Protein AF-A0A6A8AXV3-F1 (afdb_monomer_lite)

Foldseek 3Di:
DFFPDLVRQLVPDDLPVAAAPFEEFEAEDEDDDDPDDSVVSRVSNVVVSCVPHVYHYDPDDGQKYWYWYYYYGDIDTDIDGPVPDPDDPPDPDDPDDVPGDQPDLVLVVLVQVCVVVVPQAAQDWEEEEAQQPLNSNVVNSLVHYVAYEYEELDYHDVVSVPRPRYHYDNHHLVPDDPVPAAGLEYEEADPDALQVRLQSVQVCLVSYDAFGKYKYKHAAPDPPQVVSVVNNVVSNVVFWDDWDWAQTPSRDRIIMIMTTGDD

Radius of gyration: 30.74 Å; chains: 1; bounding box: 60×47×81 Å

Structure (mmCIF, N/CA/C/O backbone):
data_AF-A0A6A8AXV3-F1
#
_entry.id   AF-A0A6A8AXV3-F1
#
loop_
_atom_site.group_PDB
_atom_site.id
_atom_site.type_symbol
_atom_site.label_atom_id
_atom_site.label_alt_id
_atom_site.label_comp_id
_atom_site.label_asym_id
_atom_site.label_entity_id
_atom_site.label_seq_id
_atom_site.pdbx_PDB_ins_code
_atom_site.Cartn_x
_atom_site.Cartn_y
_atom_site.Cartn_z
_atom_site.occupancy
_atom_site.B_iso_or_equiv
_atom_site.auth_seq_id
_atom_site.auth_comp_id
_atom_site.auth_asym_id
_atom_site.auth_atom_id
_atom_site.pdbx_PDB_model_num
ATOM 1 N N . ALA A 1 1 ? -28.278 23.332 33.484 1.00 63.47 1 ALA A N 1
ATOM 2 C CA . ALA A 1 1 ? -26.850 23.666 33.311 1.00 63.47 1 ALA A CA 1
ATOM 3 C C . ALA A 1 1 ? -26.483 24.695 34.365 1.00 63.47 1 ALA A C 1
ATOM 5 O O . ALA A 1 1 ? -27.300 25.574 34.615 1.00 63.47 1 ALA A O 1
ATOM 6 N N . ALA A 1 2 ? -25.316 24.569 34.986 1.00 76.81 2 ALA A N 1
ATOM 7 C CA . ALA A 1 2 ? -24.856 25.466 36.045 1.00 76.81 2 ALA A CA 1
ATOM 8 C C . ALA A 1 2 ? -23.393 25.860 35.832 1.00 76.81 2 ALA A C 1
ATOM 10 O O . ALA A 1 2 ? -22.698 25.256 35.014 1.00 76.81 2 ALA A O 1
ATOM 11 N N . LYS A 1 3 ? -22.932 26.879 36.562 1.00 80.00 3 LYS A N 1
ATOM 12 C CA . LYS A 1 3 ? -21.518 27.259 36.576 1.00 80.00 3 LYS A CA 1
ATOM 13 C C . LYS A 1 3 ? -20.688 26.122 37.182 1.00 80.00 3 LYS A C 1
ATOM 15 O O . LYS A 1 3 ? -21.114 25.503 38.152 1.00 80.00 3 LYS A O 1
ATOM 20 N N . ALA A 1 4 ? -19.507 25.856 36.634 1.00 75.62 4 ALA A N 1
ATOM 21 C CA . ALA A 1 4 ? -18.605 24.808 37.099 1.00 75.62 4 ALA A CA 1
ATOM 22 C C . ALA A 1 4 ? -17.924 25.189 38.429 1.00 75.62 4 ALA A C 1
ATOM 24 O O . ALA A 1 4 ? -16.754 25.567 38.470 1.00 75.62 4 ALA A O 1
ATOM 25 N N . SER A 1 5 ? -18.668 25.075 39.526 1.00 77.88 5 SER A N 1
ATOM 26 C CA . SER A 1 5 ? -18.144 24.969 40.889 1.00 77.88 5 SER A CA 1
ATOM 27 C C . SER A 1 5 ? -18.770 23.747 41.555 1.00 77.88 5 SER A C 1
ATOM 29 O O . SER A 1 5 ? -19.842 23.304 41.140 1.00 77.88 5 SER A O 1
ATOM 31 N N . VAL A 1 6 ? -18.102 23.176 42.557 1.00 74.69 6 VAL A N 1
ATOM 32 C CA . VAL A 1 6 ? -18.603 21.982 43.259 1.00 74.69 6 VAL A CA 1
ATOM 33 C C . VAL A 1 6 ? -19.960 22.272 43.914 1.00 74.69 6 VAL A C 1
ATOM 35 O O . VAL A 1 6 ? -20.864 21.444 43.865 1.00 74.69 6 VAL A O 1
ATOM 38 N N . GLU A 1 7 ? -20.130 23.482 44.438 1.00 75.81 7 GLU A N 1
ATOM 39 C CA . GLU A 1 7 ? -21.342 23.960 45.105 1.00 75.81 7 GLU A CA 1
ATOM 40 C C . GLU A 1 7 ? -22.494 24.162 44.112 1.00 75.81 7 GLU A C 1
ATOM 42 O O . GLU A 1 7 ? -23.601 23.687 44.335 1.00 75.81 7 GLU A O 1
ATOM 47 N N . ALA A 1 8 ? -22.238 24.816 42.974 1.00 72.75 8 ALA A N 1
ATOM 48 C CA . ALA A 1 8 ? -23.263 25.072 41.960 1.00 72.75 8 ALA A CA 1
ATOM 49 C C . ALA A 1 8 ? -23.677 23.804 41.192 1.00 72.75 8 ALA A C 1
ATOM 51 O O . ALA A 1 8 ? -24.796 23.715 40.691 1.00 72.75 8 ALA A O 1
ATOM 52 N N . LEU A 1 9 ? -22.773 22.827 41.089 1.00 70.38 9 LEU A N 1
ATOM 53 C CA . LEU A 1 9 ? -23.049 21.504 40.533 1.00 70.38 9 LEU A CA 1
ATOM 54 C C . LEU A 1 9 ? -24.070 20.733 41.361 1.00 70.38 9 LEU A C 1
ATOM 56 O O . LEU A 1 9 ? -24.931 20.077 40.783 1.00 70.38 9 LEU A O 1
ATOM 60 N N . TYR A 1 10 ? -23.959 20.833 42.685 1.00 68.25 10 TYR A N 1
ATOM 61 C CA . TYR A 1 10 ? -24.898 20.233 43.621 1.00 68.25 10 TYR A CA 1
ATOM 62 C C . TYR A 1 10 ? -26.307 20.824 43.456 1.00 68.25 10 TYR A C 1
ATOM 64 O O . TYR A 1 10 ? -27.242 20.079 43.187 1.00 68.25 10 TYR A O 1
ATOM 72 N N . GLU A 1 11 ? -26.443 22.153 43.504 1.00 68.38 11 GLU A N 1
ATOM 73 C CA . GLU A 1 11 ? -27.744 22.844 43.391 1.00 68.38 11 GLU A CA 1
ATOM 74 C C . GLU A 1 11 ? -28.464 22.559 42.059 1.00 68.38 11 GLU A C 1
ATOM 76 O O . GLU A 1 11 ? -29.669 22.753 41.912 1.00 68.38 11 GLU A O 1
ATOM 81 N N . ALA A 1 12 ? -27.712 22.119 41.048 1.00 67.31 12 ALA A N 1
ATOM 82 C CA . ALA A 1 12 ? -28.227 21.804 39.725 1.00 67.31 12 ALA A CA 1
ATOM 83 C C . ALA A 1 12 ? -28.706 20.354 39.568 1.00 67.31 12 ALA A C 1
ATOM 85 O O . ALA A 1 12 ? -29.288 20.032 38.525 1.00 67.31 12 ALA A O 1
ATOM 86 N N . VAL A 1 13 ? -28.440 19.469 40.537 1.00 65.94 13 VAL A N 1
ATOM 87 C CA . VAL A 1 13 ? -28.896 18.078 40.473 1.00 65.94 13 VAL A CA 1
ATOM 88 C C . VAL A 1 13 ? -30.380 18.029 40.824 1.00 65.94 13 VAL A C 1
ATOM 90 O O . VAL A 1 13 ? -30.774 18.248 41.963 1.00 65.94 13 VAL A O 1
ATOM 93 N N . SER A 1 14 ? -31.228 17.729 39.840 1.00 62.81 14 SER A N 1
ATOM 94 C CA . SER A 1 14 ? -32.634 17.437 40.116 1.00 62.81 14 SER A CA 1
ATOM 95 C C . SER A 1 14 ? -32.756 16.009 40.651 1.00 62.81 14 SER A C 1
ATOM 97 O O . SER A 1 14 ? -32.431 15.049 39.957 1.00 62.81 14 SER A O 1
ATOM 99 N N . ILE A 1 15 ? -33.210 15.895 41.898 1.00 62.31 15 ILE A N 1
ATOM 100 C CA . ILE A 1 15 ? -33.315 14.657 42.687 1.00 62.31 15 ILE A CA 1
ATOM 101 C C . ILE A 1 15 ? -34.423 13.712 42.186 1.00 62.31 15 ILE A C 1
ATOM 103 O O . ILE A 1 15 ? -34.429 12.539 42.532 1.00 62.31 15 ILE A O 1
ATOM 107 N N . GLY A 1 16 ? -35.342 14.184 41.334 1.00 61.78 16 GLY A N 1
ATOM 108 C CA . GLY A 1 16 ? -36.573 13.460 40.977 1.00 61.78 16 GLY A CA 1
ATOM 109 C C . GLY A 1 16 ? -36.395 12.074 40.337 1.00 61.78 16 GLY A C 1
ATOM 110 O O . GLY A 1 16 ? -37.363 11.324 40.259 1.00 61.78 16 GLY A O 1
ATOM 111 N N . ASP A 1 17 ? -35.178 11.724 39.916 1.00 73.81 17 ASP A N 1
ATOM 112 C CA . ASP A 1 17 ? -34.840 10.449 39.279 1.00 73.81 17 ASP A CA 1
ATOM 113 C C . ASP A 1 17 ? -34.066 9.471 40.194 1.00 73.81 17 ASP A C 1
ATOM 115 O O . ASP A 1 17 ? -33.670 8.398 39.727 1.00 73.81 17 ASP A O 1
ATOM 119 N N . LEU A 1 18 ? -33.837 9.805 41.471 1.00 86.00 18 LEU A N 1
ATOM 120 C CA . LEU A 1 18 ? -33.214 8.945 42.491 1.00 86.00 18 LEU A CA 1
ATOM 121 C C . LEU A 1 18 ? -34.106 8.857 43.734 1.00 86.00 18 LEU A C 1
ATOM 123 O O . LEU A 1 18 ? -34.638 9.870 44.180 1.00 86.00 18 LEU A O 1
ATOM 127 N N . GLY A 1 19 ? -34.243 7.664 44.310 1.00 83.12 19 GLY A N 1
ATOM 128 C CA . GLY A 1 19 ? -34.975 7.486 45.563 1.00 83.12 19 GLY A CA 1
ATOM 129 C C . GLY A 1 19 ? -34.633 6.200 46.309 1.00 83.12 19 GLY A C 1
ATOM 130 O O . GLY A 1 19 ? -33.761 5.429 45.898 1.00 83.12 19 GLY A O 1
ATOM 131 N N . GLU A 1 20 ? -35.364 5.968 47.400 1.00 82.81 20 GLU A N 1
ATOM 132 C CA . GLU A 1 20 ? -35.202 4.810 48.280 1.00 82.81 20 GLU A CA 1
ATOM 133 C C . GLU A 1 20 ? -35.213 3.490 47.484 1.00 82.81 20 GLU A C 1
ATOM 135 O O . GLU A 1 20 ? -36.126 3.202 46.705 1.00 82.81 20 GLU A O 1
ATOM 140 N N . GLY A 1 21 ? -34.168 2.678 47.673 1.00 85.19 21 GLY A N 1
ATOM 141 C CA . GLY A 1 21 ? -33.989 1.391 46.991 1.00 85.19 21 GLY A CA 1
ATOM 142 C C . GLY A 1 21 ? -33.195 1.442 45.679 1.00 85.19 21 GLY A C 1
ATOM 143 O O . GLY A 1 21 ? -32.802 0.385 45.179 1.00 85.19 21 GLY A O 1
ATOM 144 N N . ASP A 1 22 ? -32.892 2.628 45.141 1.00 91.56 22 ASP A N 1
ATOM 145 C CA . ASP A 1 22 ? -31.934 2.755 44.042 1.00 91.56 22 ASP A CA 1
ATOM 146 C C . ASP A 1 22 ? -30.496 2.551 44.541 1.00 91.56 22 ASP A C 1
ATOM 148 O O . ASP A 1 22 ? -30.090 3.048 45.593 1.00 91.56 22 ASP A O 1
ATOM 152 N N . THR A 1 23 ? -29.677 1.884 43.725 1.00 94.88 23 THR A N 1
ATOM 153 C CA . THR A 1 23 ? -28.216 1.961 43.847 1.00 94.88 23 THR A CA 1
ATOM 154 C C . THR A 1 23 ? -27.658 2.873 42.770 1.00 94.88 23 THR A C 1
ATOM 156 O O . THR A 1 23 ? -28.002 2.730 41.589 1.00 94.88 23 THR A O 1
ATOM 159 N N . PHE A 1 24 ? -26.771 3.794 43.135 1.00 94.75 24 PHE A N 1
ATOM 160 C CA . PHE A 1 24 ? -26.242 4.766 42.185 1.00 94.75 24 PHE A CA 1
ATOM 161 C C . PHE A 1 24 ? -24.736 4.976 42.296 1.00 94.75 24 PHE A C 1
ATOM 163 O O . PHE A 1 24 ? -24.092 4.639 43.283 1.00 94.75 24 PHE A O 1
ATOM 170 N N . ARG A 1 25 ? -24.155 5.547 41.245 1.00 94.75 25 ARG A N 1
ATOM 171 C CA . ARG A 1 25 ? -22.802 6.108 41.275 1.00 94.75 25 ARG A CA 1
ATOM 172 C C . ARG A 1 25 ? -22.794 7.482 40.639 1.00 94.75 25 ARG A C 1
ATOM 174 O O . ARG A 1 25 ? -23.605 7.760 39.758 1.00 94.75 25 ARG A O 1
ATOM 181 N N . VAL A 1 26 ? -21.811 8.295 40.996 1.00 93.94 26 VAL A N 1
ATOM 182 C CA . VAL A 1 26 ? -21.507 9.529 40.268 1.00 93.94 26 VAL A CA 1
ATOM 183 C C . VAL A 1 26 ? -20.367 9.262 39.287 1.00 93.94 26 VAL A C 1
ATOM 185 O O . VAL A 1 26 ? -19.415 8.541 39.596 1.00 93.94 26 VAL A O 1
ATOM 188 N N . SER A 1 27 ? -20.471 9.808 38.079 1.00 93.31 27 SER A N 1
ATOM 189 C CA . SER A 1 27 ? -19.396 9.798 37.090 1.00 93.31 27 SER A CA 1
ATOM 190 C C . SER A 1 27 ? -19.183 11.203 36.553 1.00 93.31 27 SER A C 1
ATOM 192 O O . SER A 1 27 ? -20.062 11.761 35.895 1.00 93.31 27 SER A O 1
ATOM 194 N N . CYS A 1 28 ? -18.005 11.769 36.818 1.00 93.31 28 CYS A N 1
ATOM 195 C CA . CYS A 1 28 ? -17.660 13.124 36.413 1.00 93.31 28 CYS A CA 1
ATOM 196 C C . CYS A 1 28 ? -16.579 13.128 35.329 1.00 93.31 28 CYS A C 1
ATOM 198 O O . CYS A 1 28 ? -15.431 12.735 35.544 1.00 93.31 28 CYS A O 1
ATOM 200 N N . THR A 1 29 ? -16.918 13.653 34.154 1.00 93.56 29 THR A N 1
ATOM 201 C CA . THR A 1 29 ? -15.940 13.943 33.099 1.00 93.56 29 THR A CA 1
ATOM 202 C C . THR A 1 29 ? -15.761 15.446 32.969 1.00 93.56 29 THR A C 1
ATOM 204 O O . THR A 1 29 ? -16.731 16.183 32.807 1.00 93.56 29 THR A O 1
ATOM 207 N N . ARG A 1 30 ? -14.508 15.904 33.003 1.00 93.56 30 ARG A N 1
ATOM 208 C CA . ARG A 1 30 ? -14.163 17.326 32.982 1.00 93.56 30 ARG A CA 1
ATOM 209 C C . ARG A 1 30 ? -13.244 17.662 31.811 1.00 93.56 30 ARG A C 1
ATOM 211 O O . ARG A 1 30 ? -12.286 16.940 31.539 1.00 93.56 30 ARG A O 1
ATOM 218 N N . ARG A 1 31 ? -13.519 18.773 31.125 1.00 92.69 31 ARG A N 1
ATOM 219 C CA . ARG A 1 31 ? -12.689 19.352 30.058 1.00 92.69 31 ARG A CA 1
ATOM 220 C C . ARG A 1 31 ? -12.415 20.823 30.374 1.00 92.69 31 ARG A C 1
ATOM 222 O O . ARG A 1 31 ? -13.351 21.601 30.504 1.00 92.69 31 ARG A O 1
ATOM 229 N N . GLY A 1 32 ? -11.141 21.198 30.482 1.00 91.00 32 GLY A N 1
ATOM 230 C CA . GLY A 1 32 ? -10.695 22.550 30.859 1.00 91.00 32 GLY A CA 1
ATOM 231 C C . GLY A 1 32 ? -9.910 22.580 32.178 1.00 91.00 32 GLY A C 1
ATOM 232 O O . GLY A 1 32 ? -9.720 21.541 32.814 1.00 91.00 32 GLY A O 1
ATOM 233 N N . SER A 1 33 ? -9.467 23.766 32.606 1.00 91.25 33 SER A N 1
ATOM 234 C CA . SER A 1 33 ? -8.701 23.965 33.851 1.00 91.25 33 SER A CA 1
ATOM 235 C C . SER A 1 33 ? -9.612 24.372 35.006 1.00 91.25 33 SER A C 1
ATOM 237 O O . SER A 1 33 ? -10.456 25.240 34.826 1.00 91.25 33 SER A O 1
ATOM 239 N N . HIS A 1 34 ? -9.486 23.697 36.148 1.00 91.56 34 HIS A N 1
ATOM 240 C CA . HIS A 1 34 ? -10.325 23.899 37.333 1.00 91.56 34 HIS A CA 1
ATOM 241 C C . HIS A 1 34 ? -9.505 23.590 38.590 1.00 91.56 34 HIS A C 1
ATOM 243 O O . HIS A 1 34 ? -8.664 22.690 38.547 1.00 91.56 34 HIS A O 1
ATOM 249 N N . GLU A 1 35 ? -9.825 24.250 39.703 1.00 92.62 35 GLU A N 1
ATOM 250 C CA . GLU A 1 35 ? -9.171 24.060 41.012 1.00 92.62 35 GLU A CA 1
ATOM 251 C C . GLU A 1 35 ? -9.532 22.727 41.701 1.00 92.62 35 GLU A C 1
ATOM 253 O O . GLU A 1 35 ? -8.962 22.377 42.728 1.00 92.62 35 GLU A O 1
ATOM 258 N N . PHE A 1 36 ? -10.460 21.952 41.130 1.00 90.56 36 PHE A N 1
ATOM 259 C CA . PHE A 1 36 ? -10.941 20.679 41.676 1.00 90.56 36 PHE A CA 1
ATOM 260 C C . PHE A 1 36 ? -10.797 19.523 40.679 1.00 90.56 36 PHE A C 1
ATOM 262 O O . PHE A 1 36 ? -10.742 19.696 39.454 1.00 90.56 36 PHE A O 1
ATOM 269 N N . ARG A 1 37 ? -10.745 18.292 41.184 1.00 92.69 37 ARG A N 1
ATOM 270 C CA . ARG A 1 37 ? -10.658 17.049 40.404 1.00 92.69 37 ARG A CA 1
ATOM 271 C C . ARG A 1 37 ? -12.054 16.473 40.162 1.00 92.69 37 ARG A C 1
ATOM 273 O O . ARG A 1 37 ? -12.981 16.727 40.920 1.00 92.69 37 ARG A O 1
ATOM 280 N N . SER A 1 38 ? -12.200 15.641 39.126 1.00 93.50 38 SER A N 1
ATOM 281 C CA . SER A 1 38 ? -13.450 14.893 38.894 1.00 93.50 38 SER A CA 1
ATOM 282 C C . SER A 1 38 ? -13.859 14.068 40.112 1.00 93.50 38 SER A C 1
ATOM 284 O O . SER A 1 38 ? -15.033 14.020 40.448 1.00 93.50 38 SER A O 1
ATOM 286 N N . ARG A 1 39 ? -12.878 13.476 40.802 1.00 93.12 39 ARG A N 1
ATOM 287 C CA . ARG A 1 39 ? -13.113 12.686 42.011 1.00 93.12 39 ARG A CA 1
ATOM 288 C C . ARG A 1 39 ? -13.696 13.516 43.154 1.00 93.12 39 ARG A C 1
ATOM 290 O O . ARG A 1 39 ? -14.528 13.004 43.888 1.00 93.12 39 ARG A O 1
ATOM 297 N N . ASP A 1 40 ? -13.284 14.776 43.283 1.00 92.06 40 ASP A N 1
ATOM 298 C CA . ASP A 1 40 ? -13.807 15.669 44.322 1.00 92.06 40 ASP A CA 1
ATOM 299 C C . ASP A 1 40 ? -15.297 15.940 44.064 1.00 92.06 40 ASP A C 1
ATOM 301 O O . ASP A 1 40 ? -16.110 15.863 44.976 1.00 92.06 40 ASP A O 1
ATOM 305 N N . VAL A 1 41 ? -15.676 16.142 42.796 1.00 91.56 41 VAL A N 1
ATOM 306 C CA . VAL A 1 41 ? -17.084 16.261 42.383 1.00 91.56 41 VAL A CA 1
ATOM 307 C C . VAL A 1 41 ? -17.854 14.966 42.647 1.00 91.56 41 VAL A C 1
ATOM 309 O O . VAL A 1 41 ? -18.945 15.015 43.200 1.00 91.56 41 VAL A O 1
ATOM 312 N N . GLU A 1 42 ? -17.303 13.810 42.267 1.00 94.62 42 GLU A N 1
ATOM 313 C CA . GLU A 1 42 ? -17.959 12.507 42.450 1.00 94.62 42 GLU A CA 1
ATOM 314 C C . GLU A 1 42 ? -18.245 12.196 43.920 1.00 94.62 42 GLU A C 1
ATOM 316 O O . GLU A 1 42 ? -19.335 11.729 44.237 1.00 94.62 42 GLU A O 1
ATOM 321 N N . VAL A 1 43 ? -17.286 12.474 44.808 1.00 92.06 43 VAL A N 1
ATOM 322 C CA . VAL A 1 43 ? -17.437 12.258 46.251 1.00 92.06 43 VAL A CA 1
ATOM 323 C C . VAL A 1 43 ? -18.457 13.229 46.834 1.00 92.06 43 VAL A C 1
ATOM 325 O O . VAL A 1 43 ? -19.403 12.784 47.473 1.00 92.06 43 VAL A O 1
ATOM 328 N N . THR A 1 44 ? -18.308 14.532 46.583 1.00 90.69 44 THR A N 1
ATOM 329 C CA . THR A 1 44 ? -19.183 15.547 47.185 1.00 90.69 44 THR A CA 1
ATOM 330 C C . THR A 1 44 ? -20.630 15.413 46.716 1.00 90.69 44 THR A C 1
ATOM 332 O O . THR A 1 44 ? -21.545 15.453 47.533 1.00 90.69 44 THR A O 1
ATOM 335 N N . VAL A 1 45 ? -20.850 15.210 45.413 1.00 90.06 45 VAL A N 1
ATOM 336 C CA . VAL A 1 45 ? -22.199 14.982 44.871 1.00 90.06 45 VAL A CA 1
ATOM 337 C C . VAL A 1 45 ? -22.754 13.643 45.362 1.00 90.06 45 VAL A C 1
ATOM 339 O O . VAL A 1 45 ? -23.931 13.561 45.690 1.00 90.06 45 VAL A O 1
ATOM 342 N N . GLY A 1 46 ? -21.919 12.602 45.449 1.00 91.56 46 GLY A N 1
ATOM 343 C CA . GLY A 1 46 ? -22.332 11.277 45.908 1.00 91.56 46 GLY A CA 1
ATOM 344 C C . GLY A 1 46 ? -22.812 11.266 47.357 1.00 91.56 46 GLY A C 1
ATOM 345 O O . GLY A 1 46 ? -23.919 10.806 47.608 1.00 91.56 46 GLY A O 1
ATOM 346 N N . MET A 1 47 ? -22.018 11.821 48.281 1.00 89.50 47 MET A N 1
ATOM 347 C CA . MET A 1 47 ? -22.370 11.900 49.708 1.00 89.50 47 MET A CA 1
ATOM 348 C C . MET A 1 47 ? -23.705 12.610 49.921 1.00 89.50 47 MET A C 1
ATOM 350 O O . MET A 1 47 ? -24.540 12.162 50.694 1.00 89.50 47 MET A O 1
ATOM 354 N N . ARG A 1 48 ? -23.927 13.710 49.201 1.00 86.62 48 ARG A N 1
ATOM 355 C CA . ARG A 1 48 ? -25.125 14.517 49.404 1.00 86.62 48 ARG A CA 1
ATOM 356 C C . ARG A 1 48 ? -26.380 13.894 48.807 1.00 86.62 48 ARG A C 1
ATOM 358 O O . ARG A 1 48 ? -27.442 13.968 49.407 1.00 86.62 48 ARG A O 1
ATOM 365 N N . LEU A 1 49 ? -26.257 13.247 47.649 1.00 89.06 49 LEU A N 1
ATOM 366 C CA . LEU A 1 49 ? -27.371 12.488 47.083 1.00 89.06 49 LEU A CA 1
ATOM 367 C C . LEU A 1 49 ? -27.739 11.287 47.958 1.00 89.06 49 LEU A C 1
ATOM 369 O O . LEU A 1 49 ? -28.917 10.977 48.073 1.00 89.06 49 LEU A O 1
ATOM 373 N N . GLU A 1 50 ? -26.770 10.640 48.600 1.00 89.44 50 GLU A N 1
ATOM 374 C CA . GLU A 1 50 ? -27.047 9.578 49.575 1.00 89.44 50 GLU A CA 1
ATOM 375 C C . GLU A 1 50 ? -27.856 10.114 50.772 1.00 89.44 50 GLU A C 1
ATOM 377 O O . GLU A 1 50 ? -28.856 9.510 51.145 1.00 89.44 50 GLU A O 1
ATOM 382 N N . GLU A 1 51 ? -27.498 11.291 51.304 1.00 87.31 51 GLU A N 1
ATOM 383 C CA . GLU A 1 51 ? -28.223 11.949 52.406 1.00 87.31 51 GLU A CA 1
ATOM 384 C C . GLU A 1 51 ? -29.632 12.443 52.028 1.00 87.31 51 GLU A C 1
ATOM 386 O O . GLU A 1 51 ? -30.533 12.424 52.863 1.00 87.31 51 GLU A O 1
ATOM 391 N N . GLU A 1 52 ? -29.833 12.926 50.798 1.00 87.31 52 GLU A N 1
ATOM 392 C CA . GLU A 1 52 ? -31.084 13.585 50.384 1.00 87.31 52 GLU A CA 1
ATOM 393 C C . GLU A 1 52 ? -32.107 12.645 49.731 1.00 87.31 52 GLU A C 1
ATOM 395 O O . GLU A 1 52 ? -33.273 13.019 49.596 1.00 87.31 52 GLU A O 1
ATOM 400 N N . THR A 1 53 ? -31.687 11.456 49.284 1.00 87.00 53 THR A N 1
ATOM 401 C CA . THR A 1 53 ? -32.535 10.561 48.469 1.00 87.00 53 THR A CA 1
ATOM 402 C C . THR A 1 53 ? -32.760 9.176 49.065 1.00 87.00 53 THR A C 1
ATOM 404 O O . THR A 1 53 ? -33.534 8.407 48.495 1.00 87.00 53 THR A O 1
ATOM 407 N N . ASP A 1 54 ? -32.069 8.834 50.157 1.00 85.88 54 ASP A N 1
ATOM 408 C CA . ASP A 1 54 ? -32.005 7.480 50.732 1.00 85.88 54 ASP A CA 1
ATOM 409 C C . ASP A 1 54 ? -31.537 6.392 49.732 1.00 85.88 54 ASP A C 1
ATOM 411 O O . ASP A 1 54 ? -31.643 5.188 49.988 1.00 85.88 54 ASP A O 1
ATOM 415 N N . ALA A 1 55 ? -31.000 6.793 48.573 1.00 91.38 55 ALA A N 1
ATOM 416 C CA . ALA A 1 55 ? -30.369 5.895 47.616 1.00 91.38 55 ALA A CA 1
ATOM 417 C C . ALA A 1 55 ? -28.963 5.511 48.091 1.00 91.38 55 ALA A C 1
ATOM 419 O O . ALA A 1 55 ? -28.260 6.297 48.721 1.00 91.38 55 ALA A O 1
ATOM 420 N N . VAL A 1 56 ? -28.508 4.312 47.728 1.00 93.25 56 VAL A N 1
ATOM 421 C CA . VAL A 1 56 ? -27.228 3.768 48.207 1.00 93.25 56 VAL A CA 1
ATOM 422 C C . VAL A 1 56 ? -26.136 3.929 47.153 1.00 93.25 56 VAL A C 1
ATOM 424 O O . VAL A 1 56 ? -26.319 3.558 45.988 1.00 93.25 56 VAL A O 1
ATOM 427 N N . VAL A 1 57 ? -24.958 4.418 47.549 1.00 93.44 57 VAL A N 1
ATOM 428 C CA . VAL A 1 57 ? -23.813 4.504 46.632 1.00 93.44 57 VAL A CA 1
ATOM 429 C C . VAL A 1 57 ? -23.222 3.110 46.354 1.00 9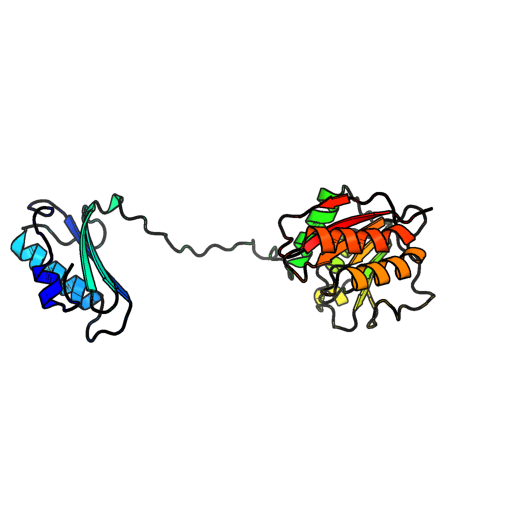3.44 57 VAL A C 1
ATOM 431 O O . VAL A 1 57 ? -22.674 2.454 47.236 1.00 93.44 57 VAL A O 1
ATOM 434 N N . ASP A 1 58 ? -23.240 2.676 45.088 1.00 92.81 58 ASP A N 1
ATOM 435 C CA . ASP A 1 58 ? -22.574 1.462 44.596 1.00 92.81 58 ASP A CA 1
ATOM 436 C C . ASP A 1 58 ? -21.683 1.766 43.379 1.00 92.81 58 ASP A C 1
ATOM 438 O O . ASP A 1 58 ? -22.125 1.937 42.237 1.00 92.81 58 ASP A O 1
ATOM 442 N N . LEU A 1 59 ? -20.370 1.775 43.610 1.00 89.31 59 LEU A N 1
ATOM 443 C CA . LEU A 1 59 ? -19.366 2.068 42.583 1.00 89.31 59 LEU A CA 1
ATOM 444 C C . LEU A 1 59 ? -19.165 0.938 41.558 1.00 89.31 59 LEU A C 1
ATOM 446 O O . LEU A 1 59 ? -18.538 1.174 40.521 1.00 89.31 59 LEU A O 1
ATOM 450 N N . LYS A 1 60 ? -19.638 -0.280 41.844 1.00 84.69 60 LYS A N 1
ATOM 451 C CA . LYS A 1 60 ? -19.395 -1.479 41.028 1.00 84.69 60 LYS A CA 1
ATOM 452 C C . LYS A 1 60 ? -20.635 -1.922 40.257 1.00 84.69 60 LYS A C 1
ATOM 454 O O . LYS A 1 60 ? -20.509 -2.241 39.078 1.00 84.69 60 LYS A O 1
ATOM 459 N N . SER A 1 61 ? -21.794 -1.943 40.909 1.00 87.38 61 SER A N 1
ATOM 460 C CA . SER A 1 61 ? -23.041 -2.529 40.395 1.00 87.38 61 SER A CA 1
ATOM 461 C C . SER A 1 61 ? -24.261 -1.619 40.583 1.00 87.38 61 SER A C 1
ATOM 463 O O . SER A 1 61 ? -25.370 -2.080 40.841 1.00 87.38 61 SER A O 1
ATOM 465 N N . SER A 1 62 ? -24.074 -0.313 40.403 1.00 92.25 62 SER A N 1
ATOM 466 C CA . SER A 1 62 ? -25.161 0.667 40.477 1.00 92.25 62 SER A CA 1
ATOM 467 C C . SER A 1 62 ? -26.202 0.503 39.371 1.00 92.25 62 SER A C 1
ATOM 469 O O . SER A 1 62 ? -25.872 0.432 38.185 1.00 92.25 62 SER A O 1
ATOM 471 N N . SER A 1 63 ? -27.473 0.553 39.759 1.00 92.62 63 SER A N 1
ATOM 472 C CA . SER A 1 63 ? -28.630 0.577 38.860 1.00 92.62 63 SER A CA 1
ATOM 473 C C . SER A 1 63 ? -28.726 1.872 38.042 1.00 92.62 63 SER A C 1
ATOM 475 O O . SER A 1 63 ? -29.099 1.838 36.865 1.00 92.62 63 SER A O 1
ATOM 477 N N . LYS A 1 64 ? -28.319 3.005 38.626 1.00 93.44 64 LYS A N 1
ATOM 478 C CA . LYS A 1 64 ? -28.342 4.336 38.008 1.00 93.44 64 LYS A CA 1
ATOM 479 C C . LYS A 1 64 ? -26.973 5.009 38.078 1.00 93.44 64 LYS A C 1
ATOM 481 O O . LYS A 1 64 ? -26.173 4.768 38.976 1.00 93.44 64 LYS A O 1
ATOM 486 N N . THR A 1 65 ? -26.693 5.892 37.132 1.00 93.38 65 THR A N 1
ATOM 487 C CA . THR A 1 65 ? -25.509 6.746 37.154 1.00 93.38 65 THR A CA 1
ATOM 488 C C . THR A 1 65 ? -25.922 8.206 37.064 1.00 93.38 65 THR A C 1
ATOM 490 O O . THR A 1 65 ? -26.620 8.612 36.134 1.00 93.38 65 THR A O 1
ATOM 493 N N . VAL A 1 66 ? -25.427 8.999 38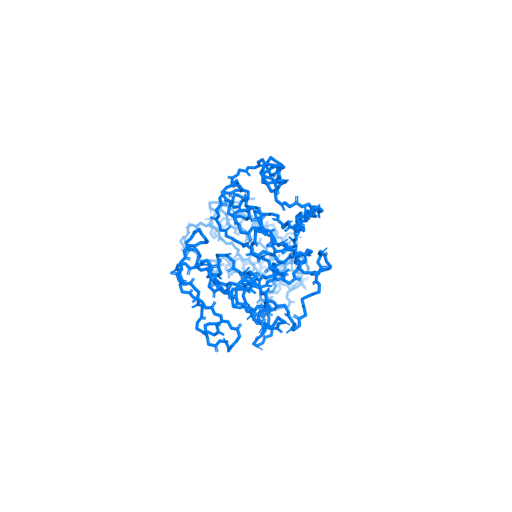.010 1.00 93.06 66 VAL A N 1
ATOM 494 C CA . VAL A 1 66 ? -25.444 10.459 37.965 1.00 93.06 66 VAL A CA 1
ATOM 495 C C . VAL A 1 66 ? -24.266 10.898 37.108 1.00 93.06 66 VAL A C 1
ATOM 497 O O . VAL A 1 66 ? -23.101 10.773 37.494 1.00 93.06 66 VAL A O 1
ATOM 500 N N . VAL A 1 67 ? -24.560 11.364 35.903 1.00 92.44 67 VAL A N 1
ATOM 501 C CA . VAL A 1 67 ? -23.560 11.801 34.933 1.00 92.44 67 VAL A CA 1
ATOM 502 C C . VAL A 1 67 ? -23.340 13.295 35.096 1.00 92.44 67 VAL A C 1
ATOM 504 O O . VAL A 1 67 ? -24.251 14.086 34.869 1.00 92.44 67 VAL A O 1
ATOM 507 N N . VAL A 1 68 ? -22.107 13.677 35.416 1.00 92.56 68 VAL A N 1
ATOM 508 C CA . VAL A 1 68 ? -21.664 15.069 35.476 1.00 92.56 68 VAL A CA 1
ATOM 509 C C . VAL A 1 68 ? -20.691 15.323 34.324 1.00 92.56 68 VAL A C 1
ATOM 511 O O . VAL A 1 68 ? -19.629 14.704 34.230 1.00 92.56 68 VAL A O 1
ATOM 514 N N . GLN A 1 69 ? -21.051 16.226 33.416 1.00 93.31 69 GLN A N 1
ATOM 515 C CA . GLN A 1 69 ? -20.199 16.672 32.313 1.00 93.31 69 GLN A CA 1
ATOM 516 C C . GLN A 1 69 ? -19.851 18.138 32.515 1.00 93.31 69 GLN A C 1
ATOM 518 O O . GLN A 1 69 ? -20.728 18.998 32.476 1.00 93.31 69 GLN A O 1
ATOM 523 N N . ILE A 1 70 ? -18.566 18.418 32.696 1.00 93.62 70 ILE A N 1
ATOM 524 C CA . ILE A 1 70 ? -18.056 19.774 32.874 1.00 93.62 70 ILE A CA 1
ATOM 525 C C . ILE A 1 70 ? -17.241 20.154 31.641 1.00 93.62 70 ILE A C 1
ATOM 527 O O . ILE A 1 70 ? -16.247 19.500 31.307 1.00 93.62 70 ILE A O 1
ATOM 531 N N . PHE A 1 71 ? -17.660 21.215 30.964 1.00 92.81 71 PHE A N 1
ATOM 532 C CA . PHE A 1 71 ? -16.989 21.782 29.807 1.00 92.81 71 PHE A CA 1
ATOM 533 C C . PHE A 1 71 ? -16.707 23.257 30.065 1.00 92.81 71 PHE A C 1
ATOM 535 O O . PHE A 1 71 ? -17.626 24.071 30.075 1.00 92.81 71 PHE A O 1
ATOM 542 N N . GLN A 1 72 ? -15.427 23.588 30.248 1.00 91.62 72 GLN A N 1
ATOM 543 C CA . GLN A 1 72 ? -15.009 24.920 30.685 1.00 91.62 72 GLN A CA 1
ATOM 544 C C . GLN A 1 72 ? -15.773 25.317 31.956 1.00 91.62 72 GLN A C 1
ATOM 546 O O . GLN A 1 72 ? -15.776 24.556 32.911 1.00 91.62 72 GLN A O 1
ATOM 551 N N . ASP A 1 73 ? -16.436 26.464 31.977 1.00 90.38 73 ASP A N 1
ATOM 552 C CA . ASP A 1 73 ? -17.196 26.968 33.115 1.00 90.38 73 ASP A CA 1
ATOM 553 C C . ASP A 1 73 ? -18.653 26.477 33.164 1.00 90.38 73 ASP A C 1
ATOM 555 O O . ASP A 1 73 ? -19.396 26.893 34.052 1.00 90.38 73 ASP A O 1
ATOM 559 N N . LEU A 1 74 ? -19.065 25.579 32.262 1.00 89.69 74 LEU A N 1
ATOM 560 C CA . LEU A 1 74 ? -20.416 25.022 32.211 1.00 89.69 74 LEU A CA 1
ATOM 561 C C . LEU A 1 74 ? -20.455 23.572 32.676 1.00 89.69 74 LEU A C 1
ATOM 563 O O . LEU A 1 74 ? -19.639 22.739 32.279 1.00 89.69 74 LEU A O 1
ATOM 567 N N . ALA A 1 75 ? -21.483 23.253 33.450 1.00 90.31 75 ALA A N 1
ATOM 568 C CA . ALA A 1 75 ? -21.770 21.907 33.889 1.00 90.31 75 ALA A CA 1
ATOM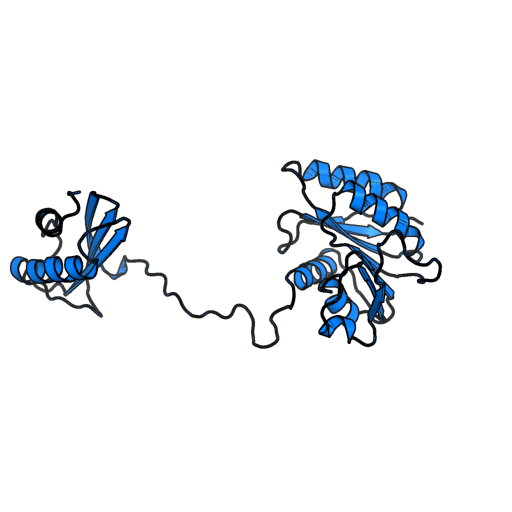 569 C C . ALA A 1 75 ? -23.176 21.435 33.513 1.00 90.31 75 ALA A C 1
ATOM 571 O O . ALA A 1 75 ? -24.168 22.162 33.637 1.00 90.31 75 ALA A O 1
ATOM 572 N N . TYR A 1 76 ? -23.244 20.169 33.115 1.00 89.19 76 TYR A N 1
ATOM 573 C CA . TYR A 1 76 ? -24.461 19.425 32.831 1.00 89.19 76 TYR A CA 1
ATOM 574 C C . TYR A 1 76 ? -24.522 18.222 33.761 1.00 89.19 76 TYR A C 1
ATOM 576 O O . TYR A 1 76 ? -23.543 17.486 33.890 1.00 89.19 76 TYR A O 1
ATOM 584 N N . VAL A 1 77 ? -25.677 18.029 34.386 1.00 89.44 77 VAL A N 1
ATOM 585 C CA . VAL A 1 77 ? -25.948 16.912 35.287 1.00 89.44 77 VAL A CA 1
ATOM 586 C C . VAL A 1 77 ? -27.211 16.220 34.791 1.00 89.44 77 VAL A C 1
ATOM 588 O O . VAL A 1 77 ? -28.160 16.892 34.387 1.00 89.44 77 VAL A O 1
ATOM 591 N N . GLY A 1 78 ? -27.213 14.893 34.798 1.00 88.88 78 GLY A N 1
ATOM 592 C CA . GLY A 1 78 ? -28.410 14.093 34.576 1.00 88.88 78 GLY A CA 1
ATOM 593 C C . GLY A 1 78 ? -28.284 12.722 35.223 1.00 88.88 78 GLY A C 1
ATOM 594 O O . GLY A 1 78 ? -27.175 12.245 35.468 1.00 88.88 78 GLY A O 1
ATOM 595 N N . VAL A 1 79 ? -29.421 12.085 35.481 1.00 91.06 79 VAL A N 1
ATOM 596 C CA . VAL A 1 79 ? -29.494 10.712 35.988 1.00 91.06 79 VAL A CA 1
ATOM 597 C C . VAL A 1 79 ? -29.928 9.798 34.848 1.00 91.06 79 VAL A C 1
ATOM 599 O O . VAL A 1 79 ? -30.771 10.154 34.029 1.00 91.06 79 VAL A O 1
ATOM 602 N N . THR A 1 80 ? -29.322 8.620 34.746 1.00 90.62 80 THR A N 1
ATOM 603 C CA . THR A 1 80 ? -29.705 7.614 33.748 1.00 90.62 80 THR A CA 1
ATOM 604 C C . THR A 1 80 ? -29.493 6.211 34.304 1.00 90.62 80 THR A C 1
ATOM 606 O O . THR A 1 80 ? -28.566 6.021 35.093 1.00 90.62 80 THR A O 1
ATOM 609 N N . PRO A 1 81 ? -30.287 5.200 33.909 1.00 92.38 81 PRO A N 1
ATOM 610 C CA . PRO A 1 81 ? -29.944 3.807 34.165 1.00 92.38 81 PRO A CA 1
ATOM 611 C C . PRO A 1 81 ? -28.512 3.506 33.710 1.00 92.38 81 PRO A C 1
ATOM 613 O O . PRO A 1 81 ? -28.139 3.821 32.578 1.00 92.38 81 PRO A O 1
ATOM 616 N N . SER A 1 82 ? -27.705 2.869 34.559 1.00 90.19 82 SER A N 1
ATOM 617 C CA . SER A 1 82 ? -26.293 2.585 34.251 1.00 90.19 82 SER A CA 1
ATOM 618 C C . SER A 1 82 ? -26.133 1.740 32.984 1.00 90.19 82 SER A C 1
ATOM 620 O O . SER A 1 82 ? -25.153 1.886 32.260 1.00 90.19 82 SER A O 1
ATOM 622 N N . VAL A 1 83 ? -27.132 0.910 32.668 1.00 89.69 83 VAL A N 1
ATOM 623 C CA . VAL A 1 83 ? -27.196 0.102 31.439 1.00 89.69 83 VAL A CA 1
ATOM 624 C C . VAL A 1 83 ? -27.259 0.934 30.153 1.00 89.69 83 VAL A C 1
ATOM 626 O O . VAL A 1 83 ? -26.873 0.444 29.095 1.00 89.69 83 VAL A O 1
ATOM 629 N N . ASN A 1 84 ? -27.696 2.195 30.228 1.00 90.88 84 ASN A N 1
ATOM 630 C CA . ASN A 1 84 ? -27.740 3.099 29.078 1.00 90.88 84 ASN A CA 1
ATOM 631 C C . ASN A 1 84 ? -26.371 3.726 28.774 1.00 90.88 84 ASN A C 1
ATOM 633 O O . ASN A 1 84 ? -26.188 4.332 27.715 1.00 90.88 84 ASN A O 1
ATOM 637 N N . LEU A 1 85 ? -25.397 3.606 29.683 1.00 84.00 85 LEU A N 1
ATOM 638 C CA . LEU A 1 85 ? -24.056 4.125 29.461 1.00 84.00 85 LEU A CA 1
ATOM 639 C C . LEU A 1 85 ? -23.251 3.175 28.576 1.00 84.00 85 LEU A C 1
ATOM 641 O O . LEU A 1 85 ? -22.751 2.137 29.006 1.00 84.00 85 LEU A O 1
ATOM 645 N N . LEU A 1 86 ? -23.055 3.586 27.326 1.00 76.38 86 LEU A N 1
ATOM 646 C CA . LEU A 1 86 ? -22.144 2.922 26.401 1.00 76.38 86 LEU A CA 1
ATOM 647 C C . LEU A 1 86 ? -20.687 3.195 26.806 1.00 76.38 86 LEU A C 1
ATOM 649 O O . LEU A 1 86 ? -20.059 4.150 26.346 1.00 76.38 86 LEU A O 1
ATOM 653 N N . VAL A 1 87 ? -20.125 2.343 27.664 1.00 71.56 87 VAL A N 1
ATOM 654 C CA . VAL A 1 87 ? -18.702 2.383 28.023 1.00 71.56 87 VAL A CA 1
ATOM 655 C C . VAL A 1 87 ? -17.914 1.529 27.034 1.00 71.56 87 VAL A C 1
ATOM 657 O O . VAL A 1 87 ? -18.051 0.308 26.981 1.00 71.56 87 VAL A O 1
ATOM 660 N N . LYS A 1 88 ? -17.040 2.161 26.246 1.00 65.06 88 LYS A N 1
ATOM 661 C CA . LYS A 1 88 ? -16.089 1.420 25.414 1.00 65.06 88 LYS A CA 1
ATOM 662 C C . LYS A 1 88 ? -14.968 0.875 26.295 1.00 65.06 88 LYS A C 1
ATOM 664 O O . LYS A 1 88 ? -14.041 1.605 26.641 1.00 65.06 88 LYS A O 1
ATOM 669 N N . GLU A 1 89 ? -15.016 -0.414 26.607 1.00 64.31 89 GLU A N 1
ATOM 670 C CA . GLU A 1 89 ? -13.887 -1.097 27.238 1.00 64.31 89 GLU A CA 1
ATOM 671 C C . GLU A 1 89 ? -12.656 -1.038 26.323 1.00 64.31 89 GLU A C 1
ATOM 673 O O . GLU A 1 89 ? -12.621 -1.625 25.235 1.00 64.31 89 GLU A O 1
ATOM 678 N N . ILE A 1 90 ? -11.614 -0.331 26.761 1.00 65.88 90 ILE A N 1
ATOM 679 C CA . ILE A 1 90 ? -10.318 -0.342 26.083 1.00 65.88 90 ILE A CA 1
ATOM 680 C C . ILE A 1 90 ? -9.630 -1.665 26.428 1.00 65.88 90 ILE A C 1
ATOM 682 O O . ILE A 1 90 ? -8.882 -1.759 27.399 1.00 65.88 90 ILE A O 1
ATOM 686 N N . LYS A 1 91 ? -9.878 -2.713 25.637 1.00 70.38 91 LYS A N 1
ATOM 687 C CA . LYS A 1 91 ? -9.112 -3.962 25.759 1.00 70.38 91 LYS A CA 1
ATOM 688 C C . LYS A 1 91 ? -7.785 -3.829 25.015 1.00 70.38 91 LYS A C 1
ATOM 690 O O . LYS A 1 91 ? -7.693 -3.178 23.970 1.00 70.38 91 LYS A O 1
ATOM 695 N N . ARG A 1 92 ? -6.742 -4.486 25.529 1.00 67.81 92 ARG A N 1
ATOM 696 C CA . ARG A 1 92 ? -5.494 -4.690 24.781 1.00 67.81 92 ARG A CA 1
ATOM 697 C C . ARG A 1 92 ? -5.763 -5.664 23.637 1.00 67.81 92 ARG A C 1
ATOM 699 O O . ARG A 1 92 ? -5.664 -6.873 23.808 1.00 67.81 92 ARG A O 1
ATOM 706 N N . PHE A 1 93 ? -6.083 -5.130 22.466 1.00 68.12 93 PHE A N 1
ATOM 707 C CA . PHE A 1 93 ? -6.169 -5.912 21.240 1.00 68.12 93 PHE A CA 1
ATOM 708 C C . PHE A 1 93 ? -4.817 -5.903 20.525 1.00 68.12 93 PHE A C 1
ATOM 710 O O . PHE A 1 93 ? -4.261 -4.842 20.234 1.00 68.12 93 PHE A O 1
ATOM 717 N N . ARG A 1 94 ? -4.283 -7.087 20.212 1.00 66.50 94 ARG A N 1
ATOM 718 C CA . ARG A 1 94 ? -3.215 -7.219 19.216 1.00 66.50 94 ARG A CA 1
ATOM 719 C C . ARG A 1 94 ? -3.871 -7.393 17.855 1.00 66.50 94 ARG A C 1
ATOM 721 O O . ARG A 1 94 ? -4.613 -8.344 17.657 1.00 66.50 94 ARG A O 1
ATOM 728 N N . LYS A 1 95 ? -3.587 -6.476 16.925 1.00 77.62 95 LYS A N 1
ATOM 729 C CA . LYS A 1 95 ? -4.096 -6.562 15.546 1.00 77.62 95 LYS A CA 1
ATOM 730 C C . LYS A 1 95 ? -3.566 -7.802 14.807 1.00 77.62 95 LYS A C 1
ATOM 732 O O . LYS A 1 95 ? -4.265 -8.325 13.953 1.00 77.62 95 LYS A O 1
ATOM 737 N N . TYR A 1 96 ? -2.350 -8.242 15.132 1.00 79.50 96 TYR A N 1
ATOM 738 C CA . TYR A 1 96 ? -1.677 -9.372 14.489 1.00 79.50 96 TYR A CA 1
ATOM 739 C C . TYR A 1 96 ? -1.212 -10.381 15.536 1.00 79.50 96 TYR A C 1
ATOM 741 O O . TYR A 1 96 ? -0.838 -9.985 16.651 1.00 79.50 96 TYR A O 1
ATOM 749 N N . ALA A 1 97 ? -1.189 -11.663 15.168 1.00 81.00 97 ALA A N 1
ATOM 750 C CA . ALA A 1 97 ? -0.524 -12.676 15.969 1.00 81.00 97 ALA A CA 1
ATOM 751 C C . ALA A 1 97 ? 0.986 -12.389 16.059 1.00 81.00 97 ALA A C 1
ATOM 753 O O . ALA A 1 97 ? 1.556 -11.575 15.321 1.00 81.00 97 ALA A O 1
ATOM 754 N N . LYS A 1 98 ? 1.656 -13.033 17.017 1.00 76.69 98 LYS A N 1
ATOM 755 C CA . LYS A 1 98 ? 3.107 -12.895 17.179 1.00 76.69 98 LYS A CA 1
ATOM 756 C C . LYS A 1 98 ? 3.796 -13.441 15.920 1.00 76.69 98 LYS A C 1
ATOM 758 O O . LYS A 1 98 ? 3.562 -14.583 15.562 1.00 76.69 98 LYS A O 1
ATOM 763 N N . GLY A 1 99 ? 4.633 -12.628 15.275 1.00 77.06 99 GLY A N 1
ATOM 764 C CA . GLY A 1 99 ? 5.346 -12.996 14.042 1.00 77.06 99 GLY A CA 1
ATOM 765 C C . GLY A 1 99 ? 4.596 -12.689 12.740 1.00 77.06 99 GLY A C 1
ATOM 766 O O . GLY A 1 99 ? 5.228 -12.582 11.700 1.00 77.06 99 GLY A O 1
ATOM 767 N N . GLU A 1 100 ? 3.285 -12.447 12.793 1.00 78.31 100 GLU A N 1
ATOM 768 C CA . GLU A 1 100 ? 2.472 -12.153 11.598 1.00 78.31 100 GLU A CA 1
ATOM 769 C C . GLU A 1 100 ? 2.342 -10.659 11.294 1.00 78.31 100 GLU A C 1
ATOM 771 O O . GLU A 1 100 ? 1.712 -10.258 10.315 1.00 78.31 100 GLU A O 1
ATOM 776 N N . ARG A 1 101 ? 2.903 -9.799 12.149 1.00 82.12 101 ARG A N 1
ATOM 777 C CA . ARG A 1 101 ? 2.920 -8.364 11.878 1.00 82.12 101 ARG A CA 1
ATOM 778 C C . ARG A 1 101 ? 3.816 -8.128 10.659 1.00 82.12 101 ARG A C 1
ATOM 780 O O . ARG A 1 101 ? 5.016 -8.384 10.768 1.00 82.12 101 ARG A O 1
ATOM 787 N N . PRO A 1 102 ? 3.287 -7.592 9.547 1.00 82.69 102 PRO A N 1
ATOM 788 C CA . PRO A 1 102 ? 4.142 -7.232 8.433 1.00 82.69 102 PRO A CA 1
ATOM 789 C C . PRO A 1 102 ? 5.080 -6.116 8.872 1.00 82.69 102 PRO A C 1
ATOM 791 O O . PRO A 1 102 ? 4.722 -5.246 9.680 1.00 82.69 102 PRO A O 1
ATOM 794 N N . PHE A 1 103 ? 6.283 -6.161 8.326 1.00 83.62 103 PHE A N 1
ATOM 795 C CA . PHE A 1 103 ? 7.306 -5.166 8.566 1.00 83.62 103 PHE A CA 1
ATOM 796 C C . PHE A 1 103 ? 6.864 -3.813 7.985 1.00 83.62 103 PHE A C 1
ATOM 798 O O . PHE A 1 103 ? 6.956 -2.798 8.678 1.00 83.62 103 PHE A O 1
ATOM 805 N N . THR A 1 104 ? 6.248 -3.798 6.794 1.00 88.38 104 THR A N 1
ATOM 806 C CA . THR A 1 104 ? 5.603 -2.590 6.248 1.00 88.38 104 THR A CA 1
ATOM 807 C C . THR A 1 104 ? 4.146 -2.805 5.859 1.00 88.38 104 THR A C 1
ATOM 809 O O . THR A 1 104 ? 3.702 -3.900 5.528 1.00 88.38 104 THR A O 1
ATOM 812 N N . ARG A 1 105 ? 3.375 -1.710 5.817 1.00 86.56 105 ARG A N 1
ATOM 813 C CA . ARG A 1 105 ? 2.019 -1.723 5.241 1.00 86.56 105 ARG A CA 1
ATOM 814 C C . ARG A 1 105 ? 2.026 -2.049 3.739 1.00 86.56 105 ARG A C 1
ATOM 816 O O . ARG A 1 105 ? 1.000 -2.497 3.230 1.00 86.56 105 ARG A O 1
ATOM 823 N N . ALA A 1 106 ? 3.142 -1.818 3.045 1.00 92.38 106 ALA A N 1
ATOM 824 C CA . ALA A 1 106 ? 3.265 -2.063 1.613 1.00 92.38 106 ALA A CA 1
ATOM 825 C C . ALA A 1 106 ? 3.113 -3.557 1.274 1.00 92.38 106 ALA A C 1
ATOM 827 O O . ALA A 1 106 ? 2.507 -3.863 0.253 1.00 92.38 106 ALA A O 1
ATOM 828 N N . GLU A 1 107 ? 3.508 -4.471 2.176 1.00 95.69 107 GLU A N 1
ATOM 829 C CA . GLU A 1 107 ? 3.302 -5.926 2.020 1.00 95.69 107 GLU A CA 1
ATOM 830 C C . GLU A 1 107 ? 1.837 -6.283 1.706 1.00 95.69 107 GLU A C 1
ATOM 832 O O . GLU A 1 107 ? 1.562 -7.169 0.900 1.00 95.69 107 GLU A O 1
ATOM 837 N N . PHE A 1 108 ? 0.869 -5.576 2.302 1.00 94.62 108 PHE A N 1
ATOM 838 C CA . PHE A 1 108 ? -0.544 -5.814 2.004 1.00 94.62 108 PHE A CA 1
ATOM 839 C C . PHE A 1 108 ? -0.954 -5.313 0.622 1.00 94.62 108 PHE A C 1
ATOM 841 O O . PHE A 1 108 ? -1.783 -5.953 -0.016 1.00 94.62 108 PHE A O 1
ATOM 848 N N . LYS A 1 109 ? -0.388 -4.195 0.149 1.00 96.31 109 LYS A N 1
ATOM 849 C CA . LYS A 1 109 ? -0.767 -3.619 -1.148 1.00 96.31 109 LYS A CA 1
ATOM 850 C C . LYS A 1 109 ? -0.447 -4.583 -2.287 1.00 96.31 109 LYS A C 1
ATOM 852 O O . LYS A 1 109 ? -1.315 -4.819 -3.119 1.00 96.31 109 LYS A O 1
ATOM 857 N N . ILE A 1 110 ? 0.757 -5.163 -2.300 1.00 97.81 110 ILE A N 1
ATOM 858 C CA . ILE A 1 110 ? 1.141 -6.098 -3.364 1.00 97.81 110 ILE A CA 1
ATOM 859 C C . ILE A 1 110 ? 0.335 -7.398 -3.288 1.00 97.81 110 ILE A C 1
ATOM 861 O O . ILE A 1 110 ? -0.176 -7.849 -4.305 1.00 97.81 110 ILE A O 1
ATOM 865 N N . ARG A 1 111 ? 0.097 -7.950 -2.086 1.00 97.25 111 ARG A N 1
ATOM 866 C CA . ARG A 1 111 ? -0.760 -9.141 -1.913 1.00 97.25 111 ARG A CA 1
ATOM 867 C C . ARG A 1 111 ? -2.177 -8.906 -2.431 1.00 97.25 111 ARG A C 1
ATOM 869 O O . ARG A 1 111 ? -2.757 -9.776 -3.075 1.00 97.25 111 ARG A O 1
ATOM 876 N N . GLU A 1 112 ? -2.737 -7.734 -2.145 1.00 97.62 112 GLU A N 1
ATOM 877 C CA . GLU A 1 112 ? -4.046 -7.337 -2.659 1.00 97.62 112 GLU A CA 1
ATOM 878 C C . GLU A 1 112 ? -4.031 -7.149 -4.172 1.00 97.62 112 GLU A C 1
ATOM 880 O O . GLU A 1 112 ? -4.991 -7.553 -4.819 1.00 97.62 112 GLU A O 1
ATOM 885 N N . ALA A 1 113 ? -2.972 -6.560 -4.732 1.00 98.25 113 ALA A N 1
ATOM 886 C CA . ALA A 1 113 ? -2.849 -6.333 -6.167 1.00 98.25 113 ALA A CA 1
ATOM 887 C C . ALA A 1 113 ? -2.763 -7.654 -6.935 1.00 98.25 113 ALA A C 1
ATOM 889 O O . ALA A 1 113 ? -3.579 -7.868 -7.827 1.00 98.25 113 ALA A O 1
ATOM 890 N N . LEU A 1 114 ? -1.874 -8.568 -6.529 1.00 98.25 114 LEU A N 1
ATOM 891 C CA . LEU A 1 114 ? -1.746 -9.898 -7.134 1.00 98.25 114 LEU A CA 1
ATOM 892 C C . LEU A 1 114 ? -3.094 -10.628 -7.150 1.00 98.25 114 LEU A C 1
ATOM 894 O O . LEU A 1 114 ? -3.565 -11.059 -8.199 1.00 98.25 114 LEU A O 1
ATOM 898 N N . LYS A 1 115 ? -3.791 -10.650 -6.005 1.00 97.88 115 LYS A N 1
ATOM 899 C CA . LYS A 1 115 ? -5.124 -11.257 -5.897 1.00 97.88 115 LYS A CA 1
ATOM 900 C C . LYS A 1 115 ? -6.182 -10.538 -6.740 1.00 97.88 115 LYS A C 1
ATOM 902 O O . LYS A 1 115 ? -7.049 -11.177 -7.321 1.00 97.88 115 LYS A O 1
ATOM 907 N N . ALA A 1 116 ? -6.190 -9.207 -6.749 1.00 97.69 116 ALA A N 1
ATOM 908 C CA . ALA A 1 116 ? -7.236 -8.433 -7.411 1.00 97.69 116 ALA A CA 1
ATOM 909 C C . ALA A 1 116 ? -7.083 -8.403 -8.935 1.00 97.69 116 ALA A C 1
ATOM 911 O O . ALA A 1 116 ? -8.088 -8.208 -9.628 1.00 97.69 116 ALA A O 1
ATOM 912 N N . PHE A 1 117 ? -5.861 -8.538 -9.445 1.00 98.00 117 PHE A N 1
ATOM 913 C CA . PHE A 1 117 ? -5.562 -8.542 -10.875 1.00 98.00 117 PHE A CA 1
ATOM 914 C C . PHE A 1 117 ? -5.413 -9.940 -11.470 1.00 98.00 117 PHE A C 1
ATOM 916 O O . PHE A 1 117 ? -5.364 -10.034 -12.694 1.00 98.00 117 PHE A O 1
ATOM 923 N N . ASP A 1 118 ? -5.470 -10.972 -10.622 1.00 96.94 118 ASP A N 1
ATOM 924 C CA . ASP A 1 118 ? -5.333 -12.384 -10.989 1.00 96.94 118 ASP A CA 1
ATOM 925 C C . ASP A 1 118 ? -3.942 -12.690 -11.562 1.00 96.94 118 ASP A C 1
ATOM 927 O O . ASP A 1 118 ? -3.792 -13.258 -12.637 1.00 96.94 118 ASP A O 1
ATOM 931 N N . VAL A 1 119 ? -2.909 -12.218 -10.853 1.00 96.56 119 VAL A N 1
ATOM 932 C CA . VAL A 1 119 ? -1.503 -12.404 -11.227 1.00 96.56 119 VAL A CA 1
ATOM 933 C C . VAL A 1 119 ? -0.915 -13.525 -10.386 1.00 96.56 119 VAL A C 1
ATOM 935 O O . VAL A 1 119 ? -0.709 -13.369 -9.178 1.00 96.56 119 VAL A O 1
ATOM 938 N N . GLU A 1 120 ? -0.636 -14.646 -11.038 1.00 95.44 120 GLU A N 1
ATOM 939 C CA . GLU A 1 120 ? 0.032 -15.794 -10.440 1.00 95.44 120 GLU A CA 1
ATOM 940 C C . GLU A 1 120 ? 1.548 -15.660 -10.622 1.00 95.44 120 GLU A C 1
ATOM 942 O O . GLU A 1 120 ? 2.085 -15.867 -11.706 1.00 95.44 120 GLU A O 1
ATOM 947 N N . VAL A 1 121 ? 2.243 -15.270 -9.552 1.00 96.88 121 VAL A N 1
ATOM 948 C CA . VAL A 1 121 ? 3.710 -15.244 -9.533 1.00 96.88 121 VAL A CA 1
ATOM 949 C C . VAL A 1 121 ? 4.202 -16.655 -9.240 1.00 96.88 121 VAL A C 1
ATOM 951 O O . VAL A 1 121 ? 3.943 -17.181 -8.155 1.00 96.88 121 VAL A O 1
ATOM 954 N N . THR A 1 122 ? 4.912 -17.257 -10.192 1.00 94.81 122 THR A N 1
ATOM 955 C CA . THR A 1 122 ? 5.482 -18.601 -10.049 1.00 94.81 122 THR A CA 1
ATOM 956 C C . THR A 1 122 ? 6.964 -18.542 -9.679 1.00 94.81 122 THR A C 1
ATOM 958 O O . THR A 1 122 ? 7.624 -17.512 -9.819 1.00 94.81 122 THR A O 1
ATOM 961 N N . ASN A 1 123 ? 7.519 -19.671 -9.239 1.00 94.62 123 ASN A N 1
ATOM 962 C CA . ASN A 1 123 ? 8.928 -19.792 -8.855 1.00 94.62 123 ASN A CA 1
ATOM 963 C C . ASN A 1 123 ? 9.918 -19.722 -10.034 1.00 94.62 123 ASN A C 1
ATOM 965 O O . ASN A 1 123 ? 11.119 -19.836 -9.799 1.00 94.62 123 ASN A O 1
ATOM 969 N N . ASP A 1 124 ? 9.433 -19.530 -11.262 1.00 95.44 124 ASP A N 1
ATOM 970 C CA . ASP A 1 124 ? 10.243 -19.281 -12.456 1.00 95.44 124 ASP A CA 1
ATOM 971 C C . ASP A 1 124 ? 10.393 -17.780 -12.756 1.00 95.44 124 ASP A C 1
ATOM 973 O O . ASP A 1 124 ? 11.287 -17.395 -13.514 1.00 95.44 124 ASP A O 1
ATOM 977 N N . PHE A 1 125 ? 9.561 -16.931 -12.135 1.00 97.94 125 PHE A N 1
ATOM 978 C CA . PHE A 1 125 ? 9.536 -15.496 -12.405 1.00 97.94 125 PHE A CA 1
ATOM 979 C C . PHE A 1 125 ? 10.806 -14.803 -11.918 1.00 97.94 125 PHE A C 1
ATOM 981 O O . PHE A 1 125 ? 11.208 -14.952 -10.760 1.00 97.94 125 PHE A O 1
ATOM 988 N N . MET A 1 126 ? 11.372 -13.960 -12.774 1.00 98.62 126 MET A N 1
ATOM 989 C CA . MET A 1 126 ? 12.274 -12.884 -12.383 1.00 98.62 126 MET A CA 1
ATOM 990 C C . MET A 1 126 ? 11.473 -11.592 -12.237 1.00 98.62 126 MET A C 1
ATOM 992 O O . MET A 1 126 ? 10.722 -11.214 -13.136 1.00 98.62 126 MET A O 1
ATOM 996 N N . VAL A 1 127 ? 11.631 -10.907 -11.104 1.00 98.75 127 VAL A N 1
ATOM 997 C CA . VAL A 1 127 ? 10.876 -9.686 -10.790 1.00 98.75 127 VAL A CA 1
ATOM 998 C C . VAL A 1 127 ? 11.816 -8.499 -10.621 1.00 98.75 127 VAL A C 1
ATOM 1000 O O . VAL A 1 127 ? 12.834 -8.622 -9.944 1.00 98.75 127 VAL A O 1
ATOM 1003 N N . LEU A 1 128 ? 11.454 -7.349 -11.183 1.00 98.75 128 LEU A N 1
ATOM 1004 C CA . LEU A 1 128 ? 12.113 -6.067 -10.925 1.00 98.75 128 LEU A CA 1
ATOM 1005 C C . LEU A 1 128 ? 11.205 -5.211 -10.038 1.00 98.75 128 LEU A C 1
ATOM 1007 O O . LEU A 1 128 ? 10.126 -4.811 -10.469 1.00 98.75 128 LEU A O 1
ATOM 1011 N N . ASP A 1 129 ? 11.625 -4.927 -8.807 1.00 98.75 129 ASP A N 1
ATOM 1012 C CA . ASP A 1 129 ? 10.884 -4.078 -7.868 1.00 98.75 129 ASP A CA 1
ATOM 1013 C C . ASP A 1 129 ? 11.550 -2.703 -7.769 1.00 98.75 129 ASP A C 1
ATOM 1015 O O . ASP A 1 129 ? 12.664 -2.572 -7.263 1.00 98.75 129 ASP A O 1
ATOM 1019 N N . VAL A 1 130 ? 10.877 -1.678 -8.285 1.00 98.25 130 VAL A N 1
ATOM 1020 C CA . VAL A 1 130 ? 11.394 -0.314 -8.424 1.00 98.25 130 VAL A CA 1
ATOM 1021 C C . VAL A 1 130 ? 10.913 0.556 -7.267 1.00 98.25 130 VAL A C 1
ATOM 1023 O O . VAL A 1 130 ? 9.723 0.582 -6.942 1.00 98.25 130 VAL A O 1
ATOM 1026 N N . GLY A 1 131 ? 11.835 1.307 -6.660 1.00 97.19 131 GLY A N 1
ATOM 1027 C CA . GLY A 1 131 ? 11.561 2.022 -5.414 1.00 97.19 131 GLY A CA 1
ATOM 1028 C C . GLY A 1 131 ? 11.359 1.053 -4.260 1.00 97.19 131 GLY A C 1
ATOM 1029 O O . GLY A 1 131 ? 10.396 1.168 -3.496 1.00 97.19 131 GLY A O 1
ATOM 1030 N N . ALA A 1 132 ? 12.205 0.025 -4.221 1.00 97.62 132 ALA A N 1
ATOM 1031 C CA . ALA A 1 132 ? 12.013 -1.132 -3.373 1.00 97.62 132 ALA A CA 1
ATOM 1032 C C . ALA A 1 132 ? 12.110 -0.800 -1.883 1.00 97.62 132 ALA A C 1
ATOM 1034 O O . ALA A 1 132 ? 11.481 -1.490 -1.080 1.00 97.62 132 ALA A O 1
ATOM 1035 N N . ALA A 1 133 ? 12.878 0.217 -1.475 1.00 96.62 133 ALA A N 1
ATOM 1036 C CA . ALA A 1 133 ? 13.191 0.427 -0.069 1.00 96.62 133 ALA A CA 1
ATOM 1037 C C . ALA A 1 133 ? 11.941 0.797 0.756 1.00 96.62 133 ALA A C 1
ATOM 1039 O O . ALA A 1 133 ? 11.116 1.619 0.353 1.00 96.62 133 ALA A O 1
ATOM 1040 N N . PRO A 1 134 ? 11.764 0.211 1.957 1.00 97.25 134 PRO A N 1
ATOM 1041 C CA . PRO A 1 134 ? 12.688 -0.691 2.655 1.00 97.25 134 PRO A CA 1
ATOM 1042 C C . PRO A 1 134 ? 12.447 -2.198 2.386 1.00 97.25 134 PRO A C 1
ATOM 1044 O O . PRO A 1 134 ? 12.884 -3.042 3.163 1.00 97.25 134 PRO A O 1
ATOM 1047 N N . GLY A 1 135 ? 11.710 -2.566 1.339 1.00 97.31 135 GLY A N 1
ATOM 1048 C CA . GLY A 1 135 ? 11.608 -3.942 0.826 1.00 97.31 135 GLY A CA 1
ATOM 1049 C C . GLY A 1 135 ? 10.254 -4.619 1.043 1.00 97.31 135 GLY A C 1
ATOM 1050 O O . GLY A 1 135 ? 10.168 -5.844 1.069 1.00 97.31 135 GLY A O 1
ATOM 1051 N N . GLY A 1 136 ? 9.178 -3.857 1.260 1.00 97.31 136 GLY A N 1
ATOM 1052 C CA . GLY A 1 136 ? 7.856 -4.422 1.555 1.00 97.31 136 GLY A CA 1
ATOM 1053 C C . GLY A 1 136 ? 7.271 -5.263 0.416 1.00 97.31 136 GLY A C 1
ATOM 1054 O O . GLY A 1 136 ? 6.718 -6.332 0.669 1.00 97.31 136 GLY A O 1
ATOM 1055 N N . TRP A 1 137 ? 7.379 -4.788 -0.826 1.00 98.25 137 TRP A N 1
ATOM 1056 C CA . TRP A 1 137 ? 6.924 -5.538 -1.999 1.00 98.25 137 TRP A CA 1
ATOM 1057 C C . TRP A 1 137 ? 7.914 -6.647 -2.338 1.00 98.25 137 TRP A C 1
ATOM 1059 O O . TRP A 1 137 ? 7.515 -7.812 -2.374 1.00 98.25 137 TRP A O 1
ATOM 1069 N N . THR A 1 138 ? 9.201 -6.299 -2.408 1.00 98.62 138 THR A N 1
ATOM 1070 C CA . THR A 1 138 ? 10.337 -7.215 -2.569 1.00 98.62 138 THR A CA 1
ATOM 1071 C C . THR A 1 138 ? 10.205 -8.467 -1.705 1.00 98.62 138 THR A C 1
ATOM 1073 O O . THR A 1 138 ? 10.234 -9.574 -2.226 1.00 98.62 138 THR A O 1
ATOM 1076 N N . LYS A 1 139 ? 9.973 -8.323 -0.393 1.00 97.88 139 LYS A N 1
ATOM 1077 C CA . LYS A 1 139 ? 9.846 -9.450 0.544 1.00 97.88 139 LYS A CA 1
ATOM 1078 C C . LYS A 1 139 ? 8.712 -10.408 0.182 1.00 97.88 139 LYS A C 1
ATOM 1080 O O . LYS A 1 139 ? 8.851 -11.620 0.327 1.00 97.88 139 LYS A O 1
ATOM 1085 N N . VAL A 1 140 ? 7.557 -9.874 -0.221 1.00 97.62 140 VAL A N 1
ATOM 1086 C CA . VAL A 1 140 ? 6.406 -10.708 -0.599 1.00 97.62 140 VAL A CA 1
ATOM 1087 C C . VAL A 1 140 ? 6.699 -11.438 -1.902 1.00 97.62 140 VAL A C 1
ATOM 1089 O O . VAL A 1 140 ? 6.439 -12.635 -1.983 1.00 97.62 140 VAL A O 1
ATOM 1092 N N . LEU A 1 141 ? 7.248 -10.725 -2.885 1.00 98.50 141 LEU A N 1
ATOM 1093 C CA . LEU A 1 141 ? 7.542 -11.245 -4.218 1.00 98.50 141 LEU A CA 1
ATOM 1094 C C . LEU A 1 141 ? 8.654 -12.297 -4.169 1.00 98.50 141 LEU A C 1
ATOM 1096 O O . LEU A 1 141 ? 8.499 -13.367 -4.743 1.00 98.50 141 LEU A O 1
ATOM 1100 N N . ALA A 1 142 ? 9.711 -12.069 -3.390 1.00 98.06 142 ALA 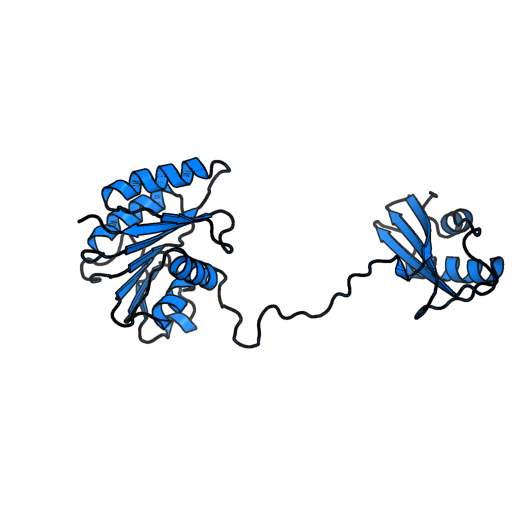A N 1
ATOM 1101 C CA . ALA A 1 142 ? 10.801 -13.023 -3.186 1.00 98.06 142 ALA A CA 1
ATOM 1102 C C . ALA A 1 142 ? 10.352 -14.301 -2.458 1.00 98.06 142 ALA A C 1
ATOM 1104 O O . ALA A 1 142 ? 10.987 -15.341 -2.583 1.00 98.06 142 ALA A O 1
ATOM 1105 N N . GLY A 1 143 ? 9.233 -14.262 -1.729 1.00 96.62 143 GLY A N 1
ATOM 1106 C CA . GLY A 1 143 ? 8.615 -15.464 -1.165 1.00 96.62 143 GLY A CA 1
ATOM 1107 C C . GLY A 1 143 ? 7.865 -16.336 -2.184 1.00 96.62 143 GLY A C 1
ATOM 1108 O O . GLY A 1 143 ? 7.350 -17.380 -1.792 1.00 96.62 143 GLY A O 1
ATOM 1109 N N . MET A 1 144 ? 7.748 -15.900 -3.444 1.00 97.50 144 MET A N 1
ATOM 1110 C CA . MET A 1 144 ? 6.962 -16.558 -4.501 1.00 97.50 144 MET A CA 1
ATOM 1111 C C . MET A 1 144 ? 7.773 -16.778 -5.789 1.00 97.50 144 MET A C 1
ATOM 1113 O O . MET A 1 144 ? 7.654 -17.829 -6.411 1.00 97.50 144 MET A O 1
ATOM 1117 N N . ALA A 1 145 ? 8.588 -15.794 -6.173 1.00 98.25 145 ALA A N 1
ATOM 1118 C CA . ALA A 1 145 ? 9.350 -15.744 -7.416 1.00 98.25 145 ALA A CA 1
ATOM 1119 C C . ALA A 1 145 ? 10.707 -16.463 -7.330 1.00 98.25 145 ALA A C 1
ATOM 1121 O O . ALA A 1 145 ? 11.241 -16.685 -6.238 1.00 98.25 145 ALA A O 1
ATOM 1122 N N . ARG A 1 146 ? 11.311 -16.748 -8.493 1.00 98.00 146 ARG A N 1
ATOM 1123 C CA . ARG A 1 146 ? 12.685 -17.267 -8.589 1.00 98.00 146 ARG A CA 1
ATOM 1124 C C . ARG A 1 146 ? 13.678 -16.313 -7.941 1.00 98.00 146 ARG A C 1
ATOM 1126 O O . ARG A 1 146 ? 14.546 -16.738 -7.182 1.00 98.00 146 ARG A O 1
ATOM 1133 N N . GLY A 1 147 ? 13.548 -15.030 -8.265 1.00 98.50 147 GLY A N 1
ATOM 1134 C CA . GLY A 1 147 ? 14.416 -13.976 -7.770 1.00 98.50 147 GLY A CA 1
ATOM 1135 C C . GLY A 1 147 ? 13.826 -12.592 -7.991 1.00 98.50 147 GLY A C 1
ATOM 1136 O O . GLY A 1 147 ? 13.017 -12.378 -8.896 1.00 98.50 147 GLY A O 1
ATOM 1137 N N . VAL A 1 148 ? 14.237 -11.655 -7.140 1.00 98.75 148 VAL A N 1
ATOM 1138 C CA . VAL A 1 148 ? 13.820 -10.254 -7.203 1.00 98.75 148 VAL A CA 1
ATOM 1139 C C . VAL A 1 148 ? 15.048 -9.361 -7.278 1.00 98.75 148 VAL A C 1
ATOM 1141 O O . VAL A 1 148 ? 15.911 -9.405 -6.402 1.00 98.75 148 VAL A O 1
ATOM 1144 N N . VAL A 1 149 ? 15.106 -8.523 -8.305 1.00 98.69 149 VAL A N 1
ATOM 1145 C CA . VAL A 1 149 ? 16.028 -7.393 -8.374 1.00 98.69 149 VAL A CA 1
ATOM 1146 C C . VAL A 1 149 ? 15.309 -6.191 -7.772 1.00 98.69 149 VAL A C 1
ATOM 1148 O O . VAL A 1 149 ? 14.339 -5.687 -8.330 1.00 98.69 149 VAL A O 1
ATOM 1151 N N . ALA A 1 150 ? 15.748 -5.772 -6.593 1.00 98.69 150 ALA A N 1
ATOM 1152 C CA . ALA A 1 150 ? 15.211 -4.631 -5.869 1.00 98.69 150 ALA A CA 1
ATOM 1153 C C . ALA A 1 150 ? 16.056 -3.393 -6.181 1.00 98.69 150 ALA A C 1
ATOM 1155 O O . ALA A 1 150 ? 17.270 -3.422 -5.984 1.00 98.69 150 ALA A O 1
ATOM 1156 N N . VAL A 1 151 ? 15.434 -2.313 -6.647 1.00 98.38 151 VAL A N 1
ATOM 1157 C CA . VAL A 1 151 ? 16.124 -1.091 -7.082 1.00 98.38 151 VAL A CA 1
ATOM 1158 C C . VAL A 1 151 ? 15.682 0.075 -6.220 1.00 98.38 151 VAL A C 1
ATOM 1160 O O . VAL A 1 151 ? 14.511 0.458 -6.236 1.00 98.38 151 VAL A O 1
ATOM 1163 N N . ASP A 1 152 ? 16.613 0.629 -5.452 1.00 98.25 152 ASP A N 1
ATOM 1164 C CA . ASP A 1 152 ? 16.398 1.840 -4.663 1.00 98.25 152 ASP A CA 1
ATOM 1165 C C . ASP A 1 152 ? 17.745 2.391 -4.172 1.00 98.25 152 ASP A C 1
ATOM 1167 O O . ASP A 1 152 ? 18.569 1.599 -3.701 1.00 98.25 152 ASP A O 1
ATOM 1171 N N . PRO A 1 153 ? 17.988 3.716 -4.200 1.00 97.69 153 PRO A N 1
ATOM 1172 C CA . PRO A 1 153 ? 19.177 4.298 -3.579 1.00 97.69 153 PRO A CA 1
ATOM 1173 C C . PRO A 1 153 ? 19.251 4.079 -2.059 1.00 97.69 153 PRO A C 1
ATOM 1175 O O . PRO A 1 153 ? 20.346 4.092 -1.494 1.00 97.69 153 PRO A O 1
ATOM 1178 N N . ALA A 1 154 ? 18.107 3.930 -1.387 1.00 97.56 154 ALA A N 1
ATOM 1179 C CA . ALA A 1 154 ? 18.027 3.716 0.052 1.00 97.56 154 ALA A CA 1
ATOM 1180 C C . ALA A 1 154 ? 18.198 2.239 0.439 1.00 97.56 154 ALA A C 1
ATOM 1182 O O . ALA A 1 154 ? 18.052 1.323 -0.370 1.00 97.56 154 ALA A O 1
ATOM 1183 N N . ASP A 1 155 ? 18.502 2.009 1.717 1.00 97.94 155 ASP A N 1
ATOM 1184 C CA . ASP A 1 155 ? 18.713 0.668 2.258 1.00 97.94 155 ASP A CA 1
ATOM 1185 C C . ASP A 1 155 ? 17.424 -0.166 2.264 1.00 97.94 155 ASP A C 1
ATOM 1187 O O . ASP A 1 155 ? 16.357 0.280 2.711 1.00 97.94 155 ASP A O 1
ATOM 1191 N N . LEU A 1 156 ? 17.542 -1.430 1.849 1.00 98.00 156 LEU A N 1
ATOM 1192 C CA . LEU A 1 156 ? 16.554 -2.440 2.203 1.00 98.00 156 LEU A CA 1
ATOM 1193 C C . LEU A 1 156 ? 16.636 -2.739 3.702 1.00 98.00 156 LEU A C 1
ATOM 1195 O O . LEU A 1 156 ? 17.659 -2.562 4.359 1.00 98.00 156 LEU A O 1
ATOM 1199 N N . HIS A 1 157 ? 15.538 -3.226 4.271 1.00 97.25 157 HIS A N 1
ATOM 1200 C CA . HIS A 1 157 ? 15.585 -3.766 5.621 1.00 97.25 157 HIS A CA 1
ATOM 1201 C C . HIS A 1 157 ? 16.515 -4.996 5.655 1.00 97.25 157 HIS A C 1
ATOM 1203 O O . HIS A 1 157 ? 16.405 -5.823 4.745 1.00 97.25 157 HIS A O 1
ATOM 1209 N N . PRO A 1 158 ? 17.337 -5.202 6.707 1.00 95.81 158 PRO A N 1
ATOM 1210 C CA . PRO A 1 158 ? 18.304 -6.307 6.757 1.00 95.81 158 PRO A CA 1
ATOM 1211 C C . PRO A 1 158 ? 17.688 -7.678 6.465 1.00 95.81 158 PRO A C 1
ATOM 1213 O O . PRO A 1 158 ? 18.211 -8.449 5.677 1.00 95.81 158 PRO A O 1
ATOM 1216 N N . SER A 1 159 ? 16.485 -7.946 6.986 1.00 94.38 159 SER A N 1
ATOM 1217 C CA . SER A 1 159 ? 15.788 -9.218 6.730 1.00 94.38 159 SER A CA 1
ATOM 1218 C C . SER A 1 159 ? 15.370 -9.451 5.270 1.00 94.38 159 SER A C 1
ATOM 1220 O O . SER A 1 159 ? 14.898 -10.538 4.958 1.00 94.38 159 SER A O 1
ATOM 1222 N N . VAL A 1 160 ? 15.374 -8.411 4.432 1.00 97.12 160 VAL A N 1
ATOM 1223 C CA . VAL A 1 160 ? 15.097 -8.489 2.988 1.00 97.12 160 VAL A CA 1
ATOM 1224 C C . VAL A 1 160 ? 16.414 -8.555 2.219 1.00 97.12 160 VAL A C 1
ATOM 1226 O O . VAL A 1 160 ? 16.527 -9.357 1.303 1.00 97.12 160 VAL A O 1
ATOM 1229 N N . GLU A 1 161 ? 17.414 -7.770 2.628 1.00 96.69 161 GLU A N 1
ATOM 1230 C CA . GLU A 1 161 ? 18.771 -7.798 2.060 1.00 96.69 161 GLU A CA 1
ATOM 1231 C C . GLU A 1 161 ? 19.457 -9.166 2.256 1.00 96.69 161 GLU A C 1
ATOM 1233 O O . GLU A 1 161 ? 20.175 -9.631 1.380 1.00 96.69 161 GLU A O 1
ATOM 1238 N N . GLU A 1 162 ? 19.177 -9.856 3.365 1.00 96.62 162 GLU A N 1
ATOM 1239 C CA . GLU A 1 162 ? 19.684 -11.204 3.671 1.00 96.62 162 GLU A CA 1
ATOM 1240 C C . GLU A 1 162 ? 18.981 -12.335 2.888 1.00 96.62 162 GLU A C 1
ATOM 1242 O O . GLU A 1 162 ? 19.383 -13.498 2.990 1.00 96.62 162 GLU A O 1
ATOM 1247 N N . MET A 1 163 ? 17.915 -12.048 2.129 1.00 97.88 163 MET A N 1
ATOM 1248 C CA . MET A 1 163 ? 17.204 -13.078 1.364 1.00 97.88 163 MET A CA 1
ATOM 1249 C C . MET A 1 163 ? 18.057 -13.548 0.181 1.00 97.88 163 MET A C 1
ATOM 1251 O O . MET A 1 163 ? 18.429 -12.763 -0.684 1.00 97.88 163 MET A O 1
ATOM 1255 N N . SER A 1 164 ? 18.312 -14.857 0.093 1.00 97.69 164 SER A N 1
ATOM 1256 C CA . SER A 1 164 ? 19.236 -15.435 -0.898 1.00 97.69 164 SER A CA 1
ATOM 1257 C C . SER A 1 164 ? 18.815 -15.253 -2.359 1.00 97.69 164 SER A C 1
ATOM 1259 O O . SER A 1 164 ? 19.628 -15.461 -3.255 1.00 97.69 164 SER A O 1
ATOM 1261 N N . ASN A 1 165 ? 17.552 -14.911 -2.611 1.00 98.31 165 ASN A N 1
ATOM 1262 C CA . ASN A 1 165 ? 17.003 -14.654 -3.938 1.00 98.31 165 ASN A CA 1
ATOM 1263 C C . ASN A 1 165 ? 16.640 -13.175 -4.171 1.00 98.31 165 ASN A C 1
ATOM 1265 O O . ASN A 1 165 ? 15.883 -12.871 -5.092 1.00 98.31 165 ASN A O 1
ATOM 1269 N N . VAL A 1 166 ? 17.170 -12.259 -3.357 1.00 98.69 166 VAL A N 1
ATOM 1270 C CA . VAL A 1 166 ? 17.056 -10.812 -3.564 1.00 98.69 166 VAL A CA 1
ATOM 1271 C C . VAL A 1 166 ? 18.415 -10.252 -3.968 1.00 98.69 166 VAL A C 1
ATOM 1273 O O . VAL A 1 166 ? 19.423 -10.501 -3.318 1.00 98.69 166 VAL A O 1
ATOM 1276 N N . THR A 1 167 ? 18.445 -9.475 -5.049 1.00 98.38 167 THR A N 1
ATOM 1277 C CA . THR A 1 167 ? 19.609 -8.676 -5.453 1.00 98.38 167 THR A CA 1
ATOM 1278 C C . THR A 1 167 ? 19.253 -7.205 -5.309 1.00 98.38 167 THR A C 1
ATOM 1280 O O . THR A 1 167 ? 18.344 -6.730 -5.984 1.00 98.38 167 THR A O 1
ATOM 1283 N N . HIS A 1 168 ? 19.938 -6.478 -4.424 1.00 98.56 168 HIS A N 1
ATOM 1284 C CA . HIS A 1 168 ? 19.718 -5.040 -4.240 1.00 98.56 168 HIS A CA 1
ATOM 1285 C C . HIS A 1 168 ? 20.665 -4.231 -5.126 1.00 98.56 168 HIS A C 1
ATOM 1287 O O . HIS A 1 168 ? 21.883 -4.303 -4.973 1.00 98.56 168 HIS A O 1
ATOM 1293 N N . LEU A 1 169 ? 20.097 -3.429 -6.022 1.00 98.06 169 LEU A N 1
ATOM 1294 C CA . LEU A 1 169 ? 20.816 -2.419 -6.786 1.00 98.06 169 LEU A CA 1
ATOM 1295 C C . LEU A 1 169 ? 20.579 -1.047 -6.152 1.00 98.06 169 LEU A C 1
ATOM 1297 O O . LEU A 1 169 ? 19.468 -0.513 -6.164 1.00 98.06 169 LEU A O 1
ATOM 1301 N N . ARG A 1 170 ? 21.647 -0.482 -5.583 1.00 97.75 170 ARG A N 1
ATOM 1302 C CA . ARG A 1 170 ? 21.654 0.820 -4.898 1.00 97.75 170 ARG A CA 1
ATOM 1303 C C . ARG A 1 170 ? 21.774 1.973 -5.892 1.00 97.75 170 ARG A C 1
ATOM 1305 O O . ARG A 1 170 ? 22.748 2.722 -5.880 1.00 97.75 170 ARG A O 1
ATOM 1312 N N . CYS A 1 171 ? 20.798 2.088 -6.778 1.00 97.12 171 CYS A N 1
ATOM 1313 C CA . CYS A 1 171 ? 20.739 3.118 -7.808 1.00 97.12 171 CYS A CA 1
ATOM 1314 C C . CYS A 1 171 ? 19.298 3.588 -8.030 1.00 97.12 171 CYS A C 1
ATOM 1316 O O . CYS A 1 171 ? 18.353 3.057 -7.440 1.00 97.12 171 CYS A O 1
ATOM 1318 N N . ARG A 1 172 ? 19.132 4.629 -8.850 1.00 96.56 172 ARG A N 1
ATOM 1319 C CA . ARG A 1 172 ? 17.815 5.020 -9.357 1.00 96.56 172 ARG A CA 1
ATOM 1320 C C . ARG A 1 172 ? 17.397 4.084 -10.493 1.00 96.56 172 ARG A C 1
ATOM 1322 O O . ARG A 1 172 ? 18.235 3.408 -11.083 1.00 96.56 172 ARG A O 1
ATOM 1329 N N . ALA A 1 173 ? 16.105 4.059 -10.800 1.00 94.50 173 ALA A N 1
ATOM 1330 C CA . ALA A 1 173 ? 15.544 3.196 -11.839 1.00 94.50 173 ALA A CA 1
ATOM 1331 C C . ALA A 1 173 ? 16.122 3.508 -13.229 1.00 94.50 173 ALA A C 1
ATOM 1333 O O . ALA A 1 173 ? 16.359 2.618 -14.037 1.00 94.50 173 ALA A O 1
ATOM 1334 N N . GLU A 1 174 ? 16.372 4.786 -13.472 1.00 93.81 174 GLU A N 1
ATOM 1335 C CA . GLU A 1 174 ? 16.926 5.353 -14.696 1.00 93.81 174 GLU A CA 1
ATOM 1336 C C . GLU A 1 174 ? 18.413 5.010 -14.876 1.00 93.81 174 GLU A C 1
ATOM 1338 O O . GLU A 1 174 ? 18.912 5.011 -15.996 1.00 93.81 174 GLU A O 1
ATOM 1343 N N . ASP A 1 175 ? 19.100 4.673 -13.779 1.00 95.44 175 ASP A N 1
ATOM 1344 C CA . ASP A 1 175 ? 20.521 4.317 -13.741 1.00 95.44 175 ASP A CA 1
ATOM 1345 C C . ASP A 1 175 ? 20.728 2.787 -13.728 1.00 95.44 175 ASP A C 1
ATOM 1347 O O . ASP A 1 175 ? 21.771 2.295 -13.283 1.00 95.44 175 ASP A O 1
ATOM 1351 N N . LEU A 1 176 ? 19.723 2.004 -14.140 1.00 94.56 176 LEU A N 1
ATOM 1352 C CA . LEU A 1 176 ? 19.837 0.548 -14.164 1.00 94.56 176 LEU A CA 1
ATOM 1353 C C . LEU A 1 176 ? 20.874 0.084 -15.202 1.00 94.56 176 LEU A C 1
ATOM 1355 O O . LEU A 1 176 ? 20.826 0.537 -16.348 1.00 94.56 176 LEU A O 1
ATOM 1359 N N . PRO A 1 177 ? 21.776 -0.853 -14.843 1.00 93.12 177 PRO A N 1
ATOM 1360 C CA . PRO A 1 177 ? 22.730 -1.424 -15.789 1.00 93.12 177 PRO A CA 1
ATOM 1361 C C . PRO A 1 177 ? 22.039 -2.073 -16.992 1.00 93.12 177 PRO A C 1
ATOM 1363 O O . PRO A 1 177 ? 20.980 -2.690 -16.858 1.00 93.12 177 PRO A O 1
ATOM 1366 N N . GLU A 1 178 ? 22.657 -1.987 -18.171 1.00 88.50 178 GLU A N 1
ATOM 1367 C CA . GLU A 1 178 ? 22.094 -2.581 -19.389 1.00 88.50 178 GLU A CA 1
ATOM 1368 C C . GLU A 1 178 ? 21.966 -4.107 -19.316 1.00 88.50 178 GLU A C 1
ATOM 1370 O O . GLU A 1 178 ? 21.051 -4.673 -19.914 1.00 88.50 178 GLU A O 1
ATOM 1375 N N . ASP A 1 179 ? 22.838 -4.758 -18.552 1.00 90.38 179 ASP A N 1
ATOM 1376 C CA . ASP A 1 179 ? 22.938 -6.205 -18.374 1.00 90.38 179 ASP A CA 1
ATOM 1377 C C . ASP A 1 179 ? 22.153 -6.735 -17.160 1.00 90.38 179 ASP A C 1
ATOM 1379 O O . ASP A 1 179 ? 22.298 -7.900 -16.792 1.00 90.38 179 ASP A O 1
ATOM 1383 N N . VAL A 1 180 ? 21.277 -5.917 -16.559 1.00 93.38 180 VAL A N 1
ATOM 1384 C CA . VAL A 1 180 ? 20.469 -6.292 -15.380 1.00 93.38 180 VAL A CA 1
ATOM 1385 C C . VAL A 1 180 ? 19.537 -7.494 -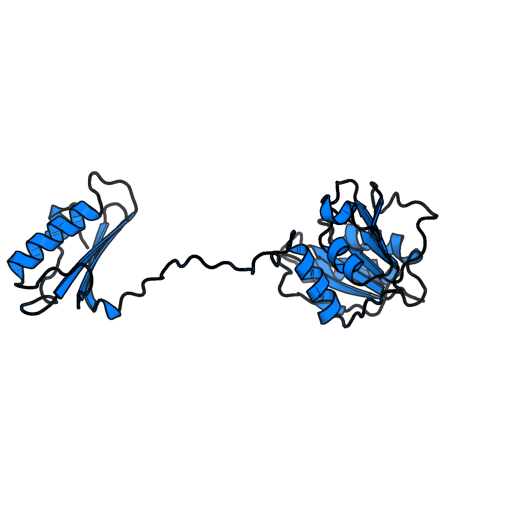15.617 1.00 93.38 180 VAL A C 1
ATOM 1387 O O . VAL A 1 180 ? 19.088 -8.138 -14.667 1.00 93.38 180 VAL A O 1
ATOM 1390 N N . GLY A 1 181 ? 19.274 -7.820 -16.884 1.00 92.69 181 GLY A N 1
ATOM 1391 C CA . GLY A 1 181 ? 18.474 -8.963 -17.314 1.00 92.69 181 GLY A CA 1
ATOM 1392 C C . GLY A 1 181 ? 17.050 -8.600 -17.733 1.00 92.69 181 GLY A C 1
ATOM 1393 O O . GLY A 1 181 ? 16.691 -7.429 -17.871 1.00 92.69 181 GLY A O 1
ATOM 1394 N N . GLU A 1 182 ? 16.252 -9.642 -17.957 1.00 96.31 182 GLU A N 1
ATOM 1395 C CA . GLU A 1 182 ? 14.844 -9.551 -18.346 1.00 96.31 182 GLU A CA 1
ATOM 1396 C C . GLU A 1 182 ? 13.933 -10.102 -17.247 1.00 96.31 182 GLU A C 1
ATOM 1398 O O . GLU A 1 182 ? 14.296 -11.041 -16.529 1.00 96.31 182 GLU A O 1
ATOM 1403 N N . PHE A 1 183 ? 12.722 -9.556 -17.165 1.00 98.38 183 PHE A N 1
ATOM 1404 C CA . PHE A 1 183 ? 11.781 -9.811 -16.081 1.00 98.38 183 PHE A CA 1
ATOM 1405 C C . PHE A 1 183 ? 10.416 -10.257 -16.598 1.00 98.38 183 PHE A C 1
ATOM 1407 O O . PHE A 1 183 ? 9.955 -9.836 -17.657 1.00 98.38 183 PHE A O 1
ATOM 1414 N N . ASP A 1 184 ? 9.745 -11.090 -15.812 1.00 98.44 184 ASP A N 1
ATOM 1415 C CA . ASP A 1 184 ? 8.365 -11.518 -16.053 1.00 98.44 184 ASP A CA 1
ATOM 1416 C C . ASP A 1 184 ? 7.364 -10.522 -15.433 1.00 98.44 184 ASP A C 1
ATOM 1418 O O . ASP A 1 184 ? 6.230 -10.381 -15.898 1.00 98.44 184 ASP A O 1
ATOM 1422 N N . LEU A 1 185 ? 7.799 -9.799 -14.392 1.00 98.75 185 LEU A N 1
ATOM 1423 C CA . LEU A 1 185 ? 7.007 -8.796 -13.686 1.00 98.75 185 LEU A CA 1
ATOM 1424 C C . LEU A 1 185 ? 7.863 -7.589 -13.273 1.00 98.75 185 LEU A C 1
ATOM 1426 O O . LEU A 1 185 ? 8.901 -7.754 -12.634 1.00 98.75 185 LEU A O 1
ATOM 1430 N N . ILE A 1 186 ? 7.383 -6.375 -13.556 1.00 98.75 186 ILE A N 1
ATOM 1431 C CA . ILE A 1 186 ? 7.916 -5.132 -12.973 1.00 98.75 186 ILE A CA 1
ATOM 1432 C C . ILE A 1 186 ? 6.918 -4.576 -11.958 1.00 98.75 186 ILE A C 1
ATOM 1434 O O . ILE A 1 186 ? 5.718 -4.485 -12.234 1.00 98.75 186 ILE A O 1
ATOM 1438 N N . THR A 1 187 ? 7.400 -4.171 -10.784 1.00 98.81 187 THR A N 1
ATOM 1439 C CA . THR A 1 187 ? 6.574 -3.555 -9.745 1.00 98.81 187 THR A CA 1
ATOM 1440 C C . THR A 1 187 ? 7.067 -2.176 -9.317 1.00 98.81 187 THR A C 1
ATOM 1442 O O . THR A 1 187 ? 8.264 -1.920 -9.319 1.00 98.81 187 THR A O 1
ATOM 1445 N N . ASN A 1 188 ? 6.147 -1.265 -8.970 1.00 98.31 188 ASN A N 1
ATOM 1446 C CA . ASN A 1 188 ? 6.482 0.113 -8.576 1.00 98.31 188 ASN A CA 1
ATOM 1447 C C . ASN A 1 188 ? 5.460 0.722 -7.581 1.00 98.31 188 ASN A C 1
ATOM 1449 O O . ASN A 1 188 ? 4.314 1.016 -7.940 1.00 98.31 188 ASN A O 1
ATOM 1453 N N . ASP A 1 189 ? 5.863 0.957 -6.324 1.00 97.12 189 ASP A N 1
ATOM 1454 C CA . ASP A 1 189 ? 5.069 1.674 -5.293 1.00 97.12 189 ASP A CA 1
ATOM 1455 C C . ASP A 1 189 ? 5.689 3.034 -4.903 1.00 97.12 189 ASP A C 1
ATOM 1457 O O . ASP A 1 189 ? 5.349 3.581 -3.844 1.00 97.12 189 ASP A O 1
ATOM 1461 N N . MET A 1 190 ? 6.571 3.598 -5.745 1.00 95.19 190 MET A N 1
ATOM 1462 C CA . MET A 1 190 ? 7.303 4.842 -5.470 1.00 95.19 190 MET A CA 1
ATOM 1463 C C . MET A 1 190 ? 6.383 6.011 -5.114 1.00 95.19 190 MET A C 1
ATOM 1465 O O . MET A 1 190 ? 5.305 6.198 -5.679 1.00 95.19 190 MET A O 1
ATOM 1469 N N . ASN A 1 191 ? 6.834 6.857 -4.187 1.00 94.38 191 ASN A N 1
ATOM 1470 C CA . ASN A 1 191 ? 6.109 8.059 -3.777 1.00 94.38 191 ASN A CA 1
ATOM 1471 C C . ASN A 1 191 ? 6.499 9.288 -4.616 1.00 94.38 191 ASN A C 1
ATOM 1473 O O . ASN A 1 191 ? 7.003 10.274 -4.079 1.00 94.38 191 ASN A O 1
ATOM 1477 N N . ILE A 1 192 ? 6.254 9.207 -5.920 1.00 95.31 192 ILE A N 1
ATOM 1478 C CA . ILE A 1 192 ? 6.532 10.257 -6.912 1.00 95.31 192 ILE A CA 1
ATOM 1479 C C . ILE A 1 192 ? 5.255 10.638 -7.676 1.00 95.31 192 ILE A C 1
ATOM 1481 O O . ILE A 1 192 ? 4.172 10.104 -7.402 1.00 95.31 192 ILE A O 1
ATOM 1485 N N . SER A 1 193 ? 5.344 11.610 -8.587 1.00 96.75 193 SER A N 1
ATOM 1486 C CA . SER A 1 193 ? 4.173 12.072 -9.340 1.00 96.75 193 SER A CA 1
ATOM 1487 C C . SER A 1 193 ? 3.646 10.997 -10.314 1.00 96.75 193 SER A C 1
ATOM 1489 O O . SER A 1 193 ? 4.421 10.163 -10.780 1.00 96.75 193 SER A O 1
ATOM 1491 N N . PRO A 1 194 ? 2.335 10.985 -10.645 1.00 97.69 194 PRO A N 1
ATOM 1492 C CA . PRO A 1 194 ? 1.760 10.048 -11.617 1.00 97.69 194 PRO A CA 1
ATOM 1493 C C . PRO A 1 194 ? 2.485 9.993 -12.960 1.00 97.69 194 PRO A C 1
ATOM 1495 O O . PRO A 1 194 ? 2.658 8.908 -13.503 1.00 97.69 194 PRO A O 1
ATOM 1498 N N . THR A 1 195 ? 2.877 11.154 -13.486 1.00 97.75 195 THR A N 1
ATOM 1499 C CA . THR A 1 195 ? 3.512 11.280 -14.800 1.00 97.75 195 THR A CA 1
ATOM 1500 C C . THR A 1 195 ? 4.945 10.770 -14.770 1.00 97.75 195 THR A C 1
ATOM 1502 O O . THR A 1 195 ? 5.284 9.901 -15.557 1.00 97.75 195 THR A O 1
ATOM 1505 N N . GLU A 1 196 ? 5.736 11.198 -13.786 1.00 97.88 196 GLU A N 1
ATOM 1506 C CA . GLU A 1 196 ? 7.118 10.736 -13.589 1.00 97.88 196 GLU A CA 1
ATOM 1507 C C . GLU A 1 196 ? 7.174 9.219 -13.348 1.00 97.88 196 GLU A C 1
ATOM 1509 O O . GLU A 1 196 ? 7.992 8.508 -13.919 1.00 97.88 196 GLU A O 1
ATOM 1514 N N . SER A 1 197 ? 6.235 8.688 -12.556 1.00 97.62 197 SER A N 1
ATOM 1515 C CA . SER A 1 197 ? 6.118 7.245 -12.336 1.00 97.62 197 SER A CA 1
ATOM 1516 C C . SER A 1 197 ? 5.800 6.486 -13.626 1.00 97.62 197 SER A C 1
ATOM 1518 O O . SER A 1 197 ? 6.365 5.420 -13.856 1.00 97.62 197 SER A O 1
ATOM 1520 N N . ALA A 1 198 ? 4.918 7.026 -14.470 1.00 98.50 198 ALA A N 1
ATOM 1521 C CA . ALA A 1 198 ? 4.565 6.429 -15.754 1.00 98.50 198 ALA A CA 1
ATOM 1522 C C . ALA A 1 198 ? 5.730 6.463 -16.759 1.00 98.50 198 ALA A C 1
ATOM 1524 O O . ALA A 1 198 ? 5.981 5.459 -17.419 1.00 98.50 198 ALA A O 1
ATOM 1525 N N . GLU A 1 199 ? 6.468 7.572 -16.827 1.00 98.56 199 GLU A N 1
ATOM 1526 C CA . GLU A 1 199 ? 7.654 7.728 -17.683 1.00 98.56 199 GLU A CA 1
ATOM 1527 C C . GLU A 1 199 ? 8.741 6.706 -17.325 1.00 98.56 199 GLU A C 1
ATOM 1529 O O . GLU A 1 199 ? 9.251 6.014 -18.206 1.00 98.56 199 GLU A O 1
ATOM 1534 N N . ILE A 1 200 ? 9.027 6.528 -16.029 1.00 98.19 200 ILE A N 1
ATOM 1535 C CA . ILE A 1 200 ? 9.964 5.495 -15.559 1.00 98.19 200 ILE A CA 1
ATOM 1536 C C . ILE A 1 200 ? 9.478 4.102 -15.971 1.00 98.19 200 ILE A C 1
ATOM 1538 O O . ILE A 1 200 ? 10.256 3.295 -16.471 1.00 98.19 200 ILE A O 1
ATOM 1542 N N . MET A 1 201 ? 8.190 3.800 -15.793 1.00 98.44 201 MET A N 1
ATOM 1543 C CA . MET A 1 201 ? 7.656 2.491 -16.175 1.00 98.44 201 MET A CA 1
ATOM 1544 C C . MET A 1 201 ? 7.760 2.236 -17.684 1.00 98.44 201 MET A C 1
ATOM 1546 O O . MET A 1 201 ? 8.067 1.106 -18.061 1.00 98.44 201 MET A O 1
ATOM 1550 N N . ASN A 1 202 ? 7.549 3.239 -18.544 1.00 98.25 202 ASN A N 1
ATOM 1551 C CA . ASN A 1 202 ? 7.763 3.106 -19.992 1.00 98.25 202 ASN A CA 1
ATOM 1552 C C . ASN A 1 202 ? 9.225 2.820 -20.326 1.00 98.25 202 ASN A C 1
ATOM 1554 O O . ASN A 1 202 ? 9.497 1.884 -21.073 1.00 98.25 202 ASN A O 1
ATOM 1558 N N . ALA A 1 203 ? 10.161 3.561 -19.726 1.00 96.88 203 ALA A N 1
ATOM 1559 C CA . ALA A 1 203 ? 11.593 3.345 -19.936 1.00 96.88 203 ALA A CA 1
ATOM 1560 C C . ALA A 1 203 ? 12.039 1.927 -19.535 1.00 96.88 203 ALA A C 1
ATOM 1562 O O . ALA A 1 203 ? 12.964 1.365 -20.117 1.00 96.88 203 ALA A O 1
ATOM 1563 N N . LEU A 1 204 ? 11.359 1.318 -18.560 1.00 97.25 204 LEU A N 1
ATOM 1564 C CA . LEU A 1 204 ? 11.634 -0.046 -18.113 1.00 97.25 204 LEU A CA 1
ATOM 1565 C C . LEU A 1 204 ? 10.862 -1.125 -18.882 1.00 97.25 204 LEU A C 1
ATOM 1567 O O . LEU A 1 204 ? 11.135 -2.307 -18.682 1.00 97.25 204 LEU A O 1
ATOM 1571 N N . ALA A 1 205 ? 9.926 -0.766 -19.763 1.00 97.06 205 ALA A N 1
ATOM 1572 C CA . ALA A 1 205 ? 9.092 -1.738 -20.470 1.00 97.06 205 ALA A CA 1
ATOM 1573 C C . ALA A 1 205 ? 9.916 -2.688 -21.352 1.00 97.06 205 ALA A C 1
ATOM 1575 O O . ALA A 1 205 ? 9.568 -3.859 -21.497 1.00 97.06 205 ALA A O 1
ATOM 1576 N N . GLU A 1 206 ? 11.044 -2.225 -21.895 1.00 94.94 206 GLU A N 1
ATOM 1577 C CA . GLU A 1 206 ? 11.963 -3.066 -22.670 1.00 94.94 206 GLU A CA 1
ATOM 1578 C C . GLU A 1 206 ? 12.596 -4.185 -21.832 1.00 94.94 206 GLU A C 1
ATOM 1580 O O . GLU A 1 206 ? 12.942 -5.227 -22.381 1.00 94.94 206 GLU A O 1
ATOM 1585 N N . ARG A 1 207 ? 12.668 -4.021 -20.502 1.00 96.50 207 ARG A N 1
ATOM 1586 C CA . ARG A 1 207 ? 13.174 -5.036 -19.564 1.00 96.50 207 ARG A CA 1
ATOM 1587 C C . ARG A 1 207 ? 12.162 -6.146 -19.278 1.00 96.50 207 ARG A C 1
ATOM 1589 O O . ARG A 1 207 ? 12.532 -7.161 -18.693 1.00 96.50 207 ARG A O 1
ATOM 1596 N N . LEU A 1 208 ? 10.895 -5.976 -19.658 1.00 97.38 208 LEU A N 1
ATOM 1597 C CA . LEU A 1 208 ? 9.913 -7.055 -19.592 1.00 97.38 208 LEU A CA 1
ATOM 1598 C C . LEU A 1 208 ? 10.099 -8.018 -20.760 1.00 97.38 208 LEU A C 1
ATOM 1600 O O . LEU A 1 208 ? 10.260 -7.595 -21.907 1.00 97.38 208 LEU A O 1
ATOM 1604 N N . ARG A 1 209 ? 9.985 -9.315 -20.483 1.00 96.19 209 ARG A N 1
ATOM 1605 C CA . ARG A 1 209 ? 9.848 -10.342 -21.521 1.00 96.19 209 ARG A CA 1
ATOM 1606 C C . ARG A 1 209 ? 8.573 -10.126 -22.335 1.00 96.19 209 ARG A C 1
ATOM 1608 O O . ARG A 1 209 ? 7.651 -9.428 -21.904 1.00 96.19 209 ARG A O 1
ATOM 1615 N N . GLU A 1 210 ? 8.496 -10.746 -23.510 1.00 92.12 210 GLU A N 1
ATOM 1616 C CA . GLU A 1 210 ? 7.236 -10.813 -24.258 1.00 92.12 210 GLU A CA 1
ATOM 1617 C C . GLU A 1 210 ? 6.124 -11.410 -23.383 1.00 92.12 210 GLU A C 1
ATOM 1619 O O . GLU A 1 210 ? 6.313 -12.427 -22.718 1.00 92.12 210 GLU A O 1
ATOM 1624 N N . GLY A 1 211 ? 4.968 -10.741 -23.343 1.00 87.94 211 GLY A N 1
ATOM 1625 C CA . GLY A 1 211 ? 3.853 -11.121 -22.468 1.00 87.94 211 GLY A CA 1
ATOM 1626 C C . GLY A 1 211 ? 4.053 -10.799 -20.981 1.00 87.94 211 GLY A C 1
ATOM 1627 O O . GLY A 1 211 ? 3.160 -11.074 -20.180 1.00 87.94 211 GLY A O 1
ATOM 1628 N N . GLY A 1 212 ? 5.184 -10.195 -20.602 1.00 96.00 212 GLY A N 1
ATOM 1629 C CA . GLY A 1 212 ? 5.450 -9.743 -19.241 1.00 96.00 212 GLY A CA 1
ATOM 1630 C C . GLY A 1 212 ? 4.467 -8.666 -18.776 1.00 96.00 212 GLY A C 1
ATOM 1631 O O . GLY A 1 212 ? 3.901 -7.907 -19.572 1.00 96.00 212 GLY A O 1
ATOM 1632 N N . ALA A 1 213 ? 4.260 -8.592 -17.463 1.00 98.06 213 ALA A N 1
ATOM 1633 C CA . ALA A 1 213 ? 3.285 -7.690 -16.859 1.00 98.06 213 ALA A CA 1
ATOM 1634 C C . ALA A 1 213 ? 3.934 -6.646 -15.946 1.00 98.06 213 ALA A C 1
ATOM 1636 O O . ALA A 1 213 ? 5.052 -6.806 -15.465 1.00 98.06 213 ALA A O 1
ATOM 1637 N N . ALA A 1 214 ? 3.197 -5.582 -15.648 1.00 98.69 214 ALA A N 1
ATOM 1638 C CA . ALA A 1 214 ? 3.597 -4.587 -14.670 1.00 98.69 214 ALA A CA 1
ATOM 1639 C C . ALA A 1 214 ? 2.471 -4.277 -13.681 1.00 98.69 214 ALA A C 1
ATOM 1641 O O . ALA A 1 214 ? 1.292 -4.218 -14.039 1.00 98.69 214 ALA A O 1
ATOM 1642 N N . ILE A 1 215 ? 2.847 -4.046 -12.422 1.00 98.81 215 ILE A N 1
ATOM 1643 C CA . ILE A 1 215 ? 1.954 -3.556 -11.369 1.00 98.81 215 ILE A CA 1
ATOM 1644 C C . ILE A 1 215 ? 2.554 -2.293 -10.772 1.00 98.81 215 ILE A C 1
ATOM 1646 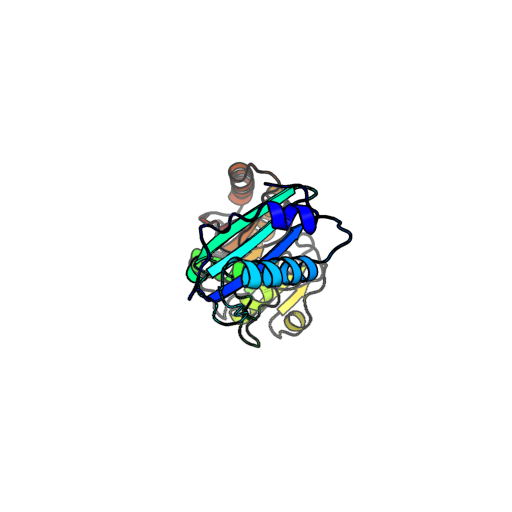O O . ILE A 1 215 ? 3.634 -2.321 -10.192 1.00 98.81 215 ILE A O 1
ATOM 1650 N N . MET A 1 216 ? 1.811 -1.195 -10.805 1.00 98.56 216 MET A N 1
ATOM 1651 C CA . MET A 1 216 ? 2.237 0.036 -10.147 1.00 98.56 216 MET A CA 1
ATOM 1652 C C . MET A 1 216 ? 1.138 0.647 -9.287 1.00 98.56 216 MET A C 1
ATOM 1654 O O . MET A 1 216 ? -0.045 0.308 -9.400 1.00 98.56 216 MET A O 1
ATOM 1658 N N . THR A 1 217 ? 1.517 1.589 -8.430 1.00 98.25 217 THR A N 1
ATOM 1659 C CA . THR A 1 217 ? 0.557 2.509 -7.815 1.00 98.25 217 THR A CA 1
ATOM 1660 C C . THR A 1 217 ? 0.651 3.896 -8.430 1.00 98.25 217 THR A C 1
ATOM 1662 O O . THR A 1 217 ? 1.735 4.406 -8.672 1.00 98.25 217 THR A O 1
ATOM 1665 N N . VAL A 1 218 ? -0.497 4.541 -8.616 1.00 98.25 218 VAL A N 1
ATOM 1666 C CA . VAL A 1 218 ? -0.583 5.942 -9.036 1.00 98.25 218 VAL A CA 1
ATOM 1667 C C . VAL A 1 218 ? -0.931 6.792 -7.818 1.00 98.25 218 VAL A C 1
ATOM 1669 O O . VAL A 1 218 ? -2.018 6.632 -7.251 1.00 98.25 218 VAL A O 1
ATOM 1672 N N . LYS A 1 219 ? -0.022 7.683 -7.399 1.00 96.88 219 LYS A N 1
ATOM 1673 C CA . LYS A 1 219 ? -0.203 8.564 -6.230 1.00 96.88 219 LYS A CA 1
ATOM 1674 C C . LYS A 1 219 ? -1.053 9.787 -6.566 1.00 96.88 219 LYS A C 1
ATOM 1676 O O . LYS A 1 219 ? -0.819 10.485 -7.542 1.00 96.88 219 LYS A O 1
ATOM 1681 N N . PHE A 1 220 ? -2.033 10.109 -5.731 1.00 95.50 220 PHE A N 1
ATOM 1682 C CA . PHE A 1 220 ? -2.877 11.286 -5.938 1.00 95.50 220 PHE A CA 1
ATOM 1683 C C . PHE A 1 220 ? -2.263 12.525 -5.283 1.00 95.50 220 PHE A C 1
ATOM 1685 O O . PHE A 1 220 ? -2.424 12.732 -4.080 1.00 95.50 220 PHE A O 1
ATOM 1692 N N . VAL A 1 221 ? -1.607 13.368 -6.087 1.00 90.31 221 VAL A N 1
ATOM 1693 C CA . VAL A 1 221 ? -0.995 14.629 -5.622 1.00 90.31 221 VAL A CA 1
ATOM 1694 C C . VAL A 1 221 ? -2.027 15.734 -5.351 1.00 90.31 221 VAL A C 1
ATOM 1696 O O . VAL A 1 221 ? -1.802 16.616 -4.529 1.00 90.31 221 VAL A O 1
ATOM 1699 N N . THR A 1 222 ? -3.205 15.659 -5.981 1.00 91.69 222 THR A N 1
ATOM 1700 C CA . THR A 1 222 ? -4.350 16.551 -5.718 1.00 91.69 222 THR A CA 1
ATOM 1701 C C . THR A 1 222 ? -5.645 15.755 -5.515 1.00 91.69 222 THR A C 1
ATOM 1703 O O . THR A 1 222 ? -5.683 14.527 -5.624 1.00 91.69 222 THR A O 1
ATOM 1706 N N . ARG A 1 223 ? -6.759 16.451 -5.240 1.00 89.81 223 ARG A N 1
ATOM 1707 C CA . ARG A 1 223 ? -8.091 15.821 -5.143 1.00 89.81 223 ARG A CA 1
ATOM 1708 C C . ARG A 1 223 ? -8.626 15.322 -6.493 1.00 89.81 223 ARG A C 1
ATOM 1710 O O . ARG A 1 223 ? -9.588 14.554 -6.500 1.00 89.81 223 ARG A O 1
ATOM 1717 N N . GLU A 1 224 ? -8.001 15.691 -7.611 1.00 91.81 224 GLU A N 1
ATOM 1718 C CA . GLU A 1 224 ? -8.399 15.311 -8.973 1.00 91.81 224 GLU A CA 1
ATOM 1719 C C . GLU A 1 224 ? -7.972 13.875 -9.337 1.00 91.81 224 GLU A C 1
ATOM 1721 O O . GLU A 1 224 ? -7.283 13.626 -10.319 1.00 91.81 224 GLU A O 1
ATOM 1726 N N . ARG A 1 225 ? -8.393 12.882 -8.548 1.00 93.06 225 ARG A N 1
ATOM 1727 C CA . ARG A 1 225 ? -7.930 11.482 -8.662 1.00 93.06 225 ARG A CA 1
ATOM 1728 C C . ARG A 1 225 ? -8.072 10.885 -10.066 1.00 93.06 225 ARG A C 1
ATOM 1730 O O . ARG A 1 225 ? -7.166 10.219 -10.545 1.00 93.06 225 ARG A O 1
ATOM 1737 N N . ARG A 1 226 ? -9.206 11.143 -10.731 1.00 94.81 226 ARG A N 1
ATOM 1738 C CA . ARG A 1 226 ? -9.472 10.647 -12.094 1.00 94.81 226 ARG A CA 1
ATOM 1739 C C . ARG A 1 226 ? -8.506 11.228 -13.123 1.00 94.81 226 ARG A C 1
ATOM 1741 O O . ARG A 1 226 ? -8.197 10.550 -14.094 1.00 94.81 226 ARG A O 1
ATOM 1748 N N . ARG A 1 227 ? -8.068 12.473 -12.922 1.00 95.81 227 ARG A N 1
ATOM 1749 C CA . ARG A 1 227 ? -7.108 13.143 -13.797 1.00 95.81 227 ARG A CA 1
ATOM 1750 C C . ARG A 1 227 ? -5.740 12.477 -13.680 1.00 95.81 227 ARG A C 1
ATOM 1752 O O . ARG A 1 227 ? -5.253 12.010 -14.695 1.00 95.81 227 ARG A O 1
ATOM 1759 N N . HIS A 1 228 ? -5.235 12.303 -12.456 1.00 96.62 228 HIS A N 1
ATOM 1760 C CA . HIS A 1 228 ? -3.960 11.619 -12.182 1.00 96.62 228 HIS A CA 1
ATOM 1761 C C . HIS A 1 228 ? -3.885 10.227 -12.806 1.00 96.62 228 HIS A C 1
ATOM 1763 O O . HIS A 1 228 ? -2.903 9.883 -13.450 1.00 96.62 228 HIS A O 1
ATOM 1769 N N . THR A 1 229 ? -4.942 9.426 -12.648 1.00 97.25 229 THR A N 1
ATOM 1770 C CA . THR A 1 229 ? -5.002 8.096 -13.266 1.00 97.25 229 THR A CA 1
ATOM 1771 C C . THR A 1 229 ? -5.018 8.172 -14.791 1.00 97.25 229 THR A C 1
ATOM 1773 O O . THR A 1 229 ? -4.336 7.385 -15.431 1.00 97.25 229 THR A O 1
ATOM 1776 N N . ARG A 1 230 ? -5.779 9.105 -15.380 1.00 98.00 230 ARG A N 1
ATOM 1777 C CA . ARG A 1 230 ? -5.849 9.258 -16.839 1.00 98.00 230 ARG A CA 1
ATOM 1778 C C . ARG A 1 230 ? -4.519 9.721 -17.430 1.00 98.00 230 ARG A C 1
ATOM 1780 O O . ARG A 1 230 ? -4.126 9.201 -18.459 1.00 98.00 230 ARG A O 1
ATOM 1787 N N . GLU A 1 231 ? -3.855 10.682 -16.793 1.00 97.88 231 GLU A N 1
ATOM 1788 C CA . GLU A 1 231 ? -2.548 11.191 -17.226 1.00 97.88 231 GLU A CA 1
ATOM 1789 C C . GLU A 1 231 ? -1.488 10.086 -17.170 1.00 97.88 231 GLU A C 1
ATOM 1791 O O . GLU A 1 231 ? -0.797 9.871 -18.158 1.00 97.88 231 GLU A O 1
ATOM 1796 N N . ALA A 1 232 ? -1.429 9.325 -16.069 1.00 98.38 232 ALA A N 1
ATOM 1797 C CA . ALA A 1 232 ? -0.520 8.184 -15.969 1.00 98.38 232 ALA A CA 1
ATOM 1798 C C . ALA A 1 232 ? -0.795 7.129 -17.052 1.00 98.38 232 ALA A C 1
ATOM 1800 O O . ALA A 1 232 ? 0.131 6.707 -17.730 1.00 98.38 232 ALA A O 1
ATOM 1801 N N . ILE A 1 233 ? -2.058 6.729 -17.255 1.00 98.50 233 ILE A N 1
ATOM 1802 C CA . ILE A 1 233 ? -2.411 5.739 -18.289 1.00 98.50 233 ILE A CA 1
ATOM 1803 C C . ILE A 1 233 ? -2.075 6.251 -19.689 1.00 98.50 233 ILE A C 1
ATOM 1805 O O . ILE A 1 233 ? -1.507 5.499 -20.464 1.00 98.50 233 ILE A O 1
ATOM 1809 N N . GLY A 1 234 ? -2.366 7.517 -20.000 1.00 98.56 234 GLY A N 1
ATOM 1810 C CA . GLY A 1 234 ? -2.069 8.083 -21.318 1.00 98.56 234 GLY A CA 1
ATOM 1811 C C . GLY A 1 234 ? -0.575 8.086 -21.656 1.00 98.56 234 GLY A C 1
ATOM 1812 O O . GLY A 1 234 ? -0.224 7.949 -22.820 1.00 98.56 234 GLY A O 1
ATOM 1813 N N . ILE A 1 235 ? 0.302 8.200 -20.652 1.00 98.75 235 ILE A N 1
ATOM 1814 C CA . ILE A 1 235 ? 1.749 8.011 -20.834 1.00 98.75 235 ILE A CA 1
ATOM 1815 C C . ILE A 1 235 ? 2.060 6.519 -21.000 1.00 98.75 235 ILE A C 1
ATOM 1817 O O . ILE A 1 235 ? 2.702 6.129 -21.969 1.00 98.75 235 ILE A O 1
ATOM 1821 N N . LEU A 1 236 ? 1.559 5.666 -20.101 1.00 98.69 236 LEU A N 1
ATOM 1822 C CA . LEU A 1 236 ? 1.821 4.220 -20.124 1.00 98.69 236 LEU A CA 1
ATOM 1823 C C . LEU A 1 236 ? 1.355 3.534 -21.415 1.00 98.69 236 LEU A C 1
ATOM 1825 O O . LEU A 1 236 ? 1.912 2.514 -21.809 1.00 98.69 236 LEU A O 1
ATOM 1829 N N . GLU A 1 237 ? 0.339 4.080 -22.081 1.00 98.44 237 GLU A N 1
ATOM 1830 C CA . GLU A 1 237 ? -0.160 3.600 -23.370 1.00 98.44 237 GLU A CA 1
ATOM 1831 C C . GLU A 1 237 ? 0.910 3.601 -24.469 1.00 98.44 237 GLU A C 1
ATOM 1833 O O . GLU A 1 237 ? 0.700 2.964 -25.493 1.00 98.44 237 GLU A O 1
ATOM 1838 N N . GLU A 1 238 ? 2.059 4.252 -24.299 1.00 98.06 238 GLU A N 1
ATOM 1839 C CA . GLU A 1 238 ? 3.192 4.120 -25.219 1.00 98.06 238 GLU A CA 1
ATOM 1840 C C . GLU A 1 238 ? 3.706 2.671 -25.285 1.00 98.06 238 GLU A C 1
ATOM 1842 O O . GLU A 1 238 ? 3.783 2.101 -26.374 1.00 98.06 238 GLU A O 1
ATOM 1847 N N . ALA A 1 239 ? 3.964 2.047 -24.130 1.00 98.06 239 ALA A N 1
ATOM 1848 C CA . ALA A 1 239 ? 4.626 0.743 -24.037 1.00 98.06 239 ALA A CA 1
ATOM 1849 C C . ALA A 1 239 ? 3.748 -0.378 -23.448 1.00 98.06 239 ALA A C 1
ATOM 1851 O O . ALA A 1 239 ? 4.121 -1.552 -23.506 1.00 98.06 239 ALA A O 1
ATOM 1852 N N . TYR A 1 240 ? 2.575 -0.043 -22.903 1.00 98.50 240 TYR A N 1
ATOM 1853 C CA . TYR A 1 240 ? 1.708 -0.982 -22.190 1.00 98.50 240 TYR A CA 1
ATOM 1854 C C . TYR A 1 240 ? 0.268 -1.024 -22.717 1.00 98.50 240 TYR A C 1
ATOM 1856 O O . TYR A 1 240 ? -0.235 -0.080 -23.325 1.00 98.50 240 TYR A O 1
ATOM 1864 N N . THR A 1 241 ? -0.410 -2.145 -22.471 1.00 98.00 241 THR A N 1
ATOM 1865 C CA . THR A 1 241 ? -1.813 -2.407 -22.832 1.00 98.00 241 THR A CA 1
ATOM 1866 C C . THR A 1 241 ? -2.558 -3.139 -21.700 1.00 98.00 241 THR A C 1
ATOM 1868 O O . THR A 1 241 ? -1.991 -3.419 -20.644 1.00 98.00 241 THR A O 1
ATOM 1871 N N . ASP A 1 242 ? -3.847 -3.435 -21.900 1.00 97.31 242 ASP A N 1
ATOM 1872 C CA . ASP A 1 242 ? -4.711 -4.223 -21.000 1.00 97.31 242 ASP A CA 1
ATOM 1873 C C . ASP A 1 242 ? -4.831 -3.678 -19.568 1.00 97.31 242 ASP A C 1
ATOM 1875 O O . ASP A 1 242 ? -4.875 -4.417 -18.578 1.00 97.31 242 ASP A O 1
ATOM 1879 N N . PHE A 1 243 ? -4.921 -2.354 -19.454 1.00 98.44 243 PHE A N 1
ATOM 1880 C CA . PHE A 1 243 ? -4.965 -1.663 -18.173 1.00 98.44 243 PHE A CA 1
ATOM 1881 C C . PHE A 1 243 ? -6.152 -2.093 -17.300 1.00 98.44 243 PHE A C 1
ATOM 1883 O O . PHE A 1 243 ? -7.323 -1.894 -17.635 1.00 98.44 243 PHE A O 1
ATOM 1890 N N . LYS A 1 244 ? -5.849 -2.582 -16.095 1.00 98.62 244 LYS A N 1
ATOM 1891 C CA . LYS A 1 244 ? -6.819 -2.797 -15.016 1.00 98.62 244 LYS A CA 1
ATOM 1892 C C . LYS A 1 244 ? -6.515 -1.832 -13.877 1.00 98.62 244 LYS A C 1
ATOM 1894 O O . LYS A 1 244 ? -5.464 -1.909 -13.248 1.00 98.62 244 LYS A O 1
ATOM 1899 N N . VAL A 1 245 ? -7.466 -0.959 -13.550 1.00 98.31 245 VAL A N 1
ATOM 1900 C CA . VAL A 1 245 ? -7.332 0.005 -12.446 1.00 98.31 245 VAL A CA 1
ATOM 1901 C C . VAL A 1 245 ? -8.255 -0.380 -11.301 1.00 98.31 245 VAL A C 1
ATOM 1903 O O . VAL A 1 245 ? -9.469 -0.489 -11.482 1.00 98.31 245 VAL A O 1
ATOM 1906 N N . LYS A 1 246 ? -7.702 -0.545 -10.096 1.00 98.06 246 LYS A N 1
ATOM 1907 C CA . LYS A 1 246 ? -8.489 -0.835 -8.891 1.00 98.06 246 LYS A CA 1
ATOM 1908 C C . LYS A 1 246 ? -7.967 -0.058 -7.690 1.00 98.06 246 LYS A C 1
ATOM 1910 O O . LYS A 1 246 ? -6.775 -0.066 -7.396 1.00 98.06 246 LYS A O 1
ATOM 1915 N N . ARG A 1 247 ? -8.891 0.553 -6.940 1.00 97.06 247 ARG A N 1
ATOM 1916 C CA . ARG A 1 247 ? -8.604 1.089 -5.605 1.00 97.06 247 ARG A CA 1
ATOM 1917 C C . ARG A 1 247 ? -8.754 -0.031 -4.579 1.00 97.06 247 ARG A C 1
ATOM 1919 O O . ARG A 1 247 ? -9.871 -0.393 -4.216 1.00 97.06 247 ARG A O 1
ATOM 1926 N N . LEU A 1 248 ? -7.628 -0.556 -4.120 1.00 96.31 248 LEU A N 1
ATOM 1927 C CA . LEU A 1 248 ? -7.544 -1.677 -3.187 1.00 96.31 248 LEU A CA 1
ATOM 1928 C C . LEU A 1 248 ? -7.714 -1.223 -1.725 1.00 96.31 248 LEU A C 1
ATOM 1930 O O . LEU A 1 248 ? -7.508 -0.040 -1.428 1.00 96.31 248 LEU A O 1
ATOM 1934 N N . PRO A 1 249 ? -8.081 -2.119 -0.788 1.00 95.19 249 PRO A N 1
ATOM 1935 C CA . PRO A 1 249 ? -8.327 -1.752 0.609 1.00 95.19 249 PRO A CA 1
ATOM 1936 C C . PRO A 1 249 ? -7.161 -1.017 1.286 1.00 95.19 249 PRO A C 1
ATOM 1938 O O . PRO A 1 249 ? -7.392 -0.070 2.046 1.00 95.19 249 PRO A O 1
ATOM 1941 N N . HIS A 1 250 ? -5.910 -1.394 0.997 1.00 94.19 250 HIS A N 1
ATOM 1942 C CA . HIS A 1 250 ? -4.747 -0.722 1.575 1.00 94.19 250 HIS A CA 1
ATOM 1943 C C . HIS A 1 250 ? -4.301 0.535 0.824 1.00 94.19 250 HIS A C 1
ATOM 1945 O O . HIS A 1 250 ? -3.467 1.264 1.377 1.00 94.19 250 HIS A O 1
ATOM 1951 N N . ASN A 1 251 ? -4.902 0.862 -0.326 1.00 94.38 251 ASN A N 1
ATOM 1952 C CA . ASN A 1 251 ? -4.677 2.131 -1.012 1.00 94.38 251 ASN A CA 1
ATOM 1953 C C . ASN A 1 251 ? -5.309 3.299 -0.232 1.00 94.38 251 ASN A C 1
ATOM 1955 O O . ASN A 1 251 ? -6.526 3.353 -0.011 1.00 94.38 251 ASN A O 1
ATOM 1959 N N . ARG A 1 252 ? -4.495 4.286 0.165 1.00 91.94 252 ARG A N 1
ATOM 1960 C CA . ARG A 1 252 ? -5.002 5.489 0.857 1.00 91.94 252 ARG A CA 1
ATOM 1961 C C . ARG A 1 252 ? -5.257 6.635 -0.119 1.00 91.94 252 ARG A C 1
ATOM 1963 O O . ARG A 1 252 ? -6.413 6.925 -0.431 1.00 91.94 252 ARG A O 1
ATOM 1970 N N . TYR A 1 253 ? -4.177 7.259 -0.583 1.00 94.56 253 TYR A N 1
ATOM 1971 C CA . TYR A 1 253 ? -4.164 8.357 -1.554 1.00 94.56 253 TYR A CA 1
ATOM 1972 C C . TYR A 1 253 ? -3.519 7.899 -2.859 1.00 94.56 253 TYR A C 1
ATOM 1974 O O . TYR A 1 253 ? -2.669 8.570 -3.427 1.00 94.56 253 TYR A O 1
ATOM 1982 N N . GLU A 1 254 ? -3.910 6.714 -3.303 1.00 96.75 254 GLU A N 1
ATOM 1983 C CA . GLU A 1 254 ? -3.381 6.080 -4.501 1.00 96.75 254 GLU A CA 1
ATOM 1984 C C . GLU A 1 254 ? -4.431 5.126 -5.086 1.00 96.75 254 GLU A C 1
ATOM 1986 O O . GLU A 1 254 ? -5.459 4.854 -4.450 1.00 96.75 254 GLU A O 1
ATOM 1991 N N . THR A 1 255 ? -4.170 4.619 -6.284 1.00 97.81 255 THR A N 1
ATOM 1992 C CA . THR A 1 255 ? -4.842 3.446 -6.860 1.00 97.81 255 THR A CA 1
ATOM 1993 C C . THR A 1 255 ? -3.788 2.500 -7.412 1.00 97.81 255 THR A C 1
ATOM 1995 O O . THR A 1 255 ? -2.710 2.954 -7.787 1.00 97.81 255 THR A O 1
ATOM 1998 N N . SER A 1 256 ? -4.090 1.209 -7.481 1.00 98.56 256 SER A N 1
ATOM 1999 C CA . SER A 1 256 ? -3.227 0.236 -8.147 1.00 98.56 256 SER A CA 1
ATOM 2000 C C . SER A 1 256 ? -3.636 0.071 -9.611 1.00 98.56 256 SER A C 1
ATOM 2002 O O . SER A 1 256 ? -4.829 0.114 -9.938 1.00 98.56 256 SER A O 1
ATOM 2004 N N . VAL A 1 257 ? -2.639 -0.102 -10.472 1.00 98.75 257 VAL A N 1
ATOM 2005 C CA . VAL A 1 257 ? -2.770 -0.311 -11.915 1.00 98.75 257 VAL A CA 1
ATOM 2006 C C . VAL A 1 257 ? -1.989 -1.565 -12.280 1.00 98.75 257 VAL A C 1
ATOM 2008 O O . VAL A 1 257 ? -0.861 -1.742 -11.826 1.00 98.75 257 VAL A O 1
ATOM 2011 N N . TYR A 1 258 ? -2.610 -2.421 -13.076 1.00 98.75 258 TYR A N 1
ATOM 2012 C CA . TYR A 1 258 ? -1.989 -3.571 -13.720 1.00 98.75 258 TYR A CA 1
ATOM 2013 C C . TYR A 1 258 ? -2.065 -3.406 -15.234 1.00 98.75 258 TYR A C 1
ATOM 2015 O O . TYR A 1 258 ? -3.050 -2.850 -15.723 1.00 98.75 258 TYR A O 1
ATOM 2023 N N . MET A 1 259 ? -1.051 -3.888 -15.946 1.00 98.50 259 MET A N 1
ATOM 2024 C CA . MET A 1 259 ? -0.906 -3.751 -17.396 1.00 98.50 259 MET A CA 1
ATOM 2025 C C . MET A 1 259 ? 0.053 -4.807 -17.965 1.00 98.50 259 MET A C 1
ATOM 2027 O O . MET A 1 259 ? 0.858 -5.366 -17.221 1.00 98.50 259 MET A O 1
ATOM 2031 N N . HIS A 1 260 ? -0.014 -5.051 -19.273 1.00 98.00 260 HIS A N 1
ATOM 2032 C CA . HIS A 1 260 ? 0.918 -5.913 -20.014 1.00 98.00 260 HIS A CA 1
ATOM 2033 C C . HIS A 1 260 ? 1.842 -5.092 -20.900 1.00 98.00 260 HIS A C 1
ATOM 2035 O O . HIS A 1 260 ? 1.420 -4.061 -21.425 1.00 98.00 260 HIS A O 1
ATOM 2041 N N . LYS A 1 261 ? 3.071 -5.574 -21.112 1.00 97.62 261 LYS A N 1
ATOM 2042 C CA . LYS A 1 261 ? 3.946 -5.054 -22.168 1.00 97.62 261 LYS A CA 1
ATOM 2043 C C . LYS A 1 261 ? 3.235 -5.204 -23.516 1.00 97.62 261 LYS A C 1
ATOM 2045 O O . LYS A 1 261 ? 2.681 -6.266 -23.808 1.00 97.62 261 LYS A O 1
ATOM 2050 N N . LYS A 1 262 ? 3.235 -4.152 -24.334 1.00 95.31 262 LYS A N 1
ATOM 2051 C CA . LYS A 1 262 ? 2.804 -4.259 -25.732 1.00 95.31 262 LYS A CA 1
ATOM 2052 C C . LYS A 1 262 ? 3.757 -5.171 -26.505 1.00 95.31 262 LYS A C 1
ATOM 2054 O O . LYS A 1 262 ? 4.966 -5.129 -26.286 1.00 95.31 262 LYS A O 1
ATOM 2059 N N . SER A 1 263 ? 3.185 -5.997 -27.378 1.00 83.38 263 SER A N 1
ATOM 2060 C CA . SER A 1 263 ? 3.928 -6.764 -28.384 1.00 83.38 263 SER A CA 1
ATOM 2061 C C . SER A 1 263 ? 4.542 -5.855 -29.440 1.00 83.38 263 SER A C 1
ATOM 2063 O O . SER A 1 263 ? 3.916 -4.812 -29.744 1.00 83.38 263 SER A O 1
#

Secondary structure (DSSP, 8-state):
-EESSHHHHHHT--GGG--TT-EEEEEEEEES--SS-HHHHHHHHHHHHHHHH-PEE-TTT-SEEEEEEEETTEEEEEEEEGGG----------SS-TTTS-SSTHHHHHHHHHHHHT----TT-EEEEET-TT-HHHHHHHTTSSEEEEE-SSPPPHHHHT-TTEEEE-S-GGG--TTS--EEEEEE--SS-HHHHHHHHHHTGGGEEEEEEEEEEEE-SSS-HHHHHHHHHHHHTTTEEEEEEE--TT-SSEEEEEEEE--

Sequence (263 aa):
AAKASVEALYEAVSIGDLGEGDTFRVSCTRRGSHEFRSRDVEVTVGMRLEEETDAVVDLKSSSKTVVVQIFQDLAYVGVTPSVNLLVKEIKRFRKYAKGERPFTRAEFKIREALKAFDVEVTNDFMVLDVGAAPGGWTKVLAGMARGVVAVDPADLHPSVEEMSNVTHLRCRAEDLPEDVGEFDLITNDMNISPTESAEIMNALAERLREGGAAIMTVKFVTRERRRHTREAIGILEEAYTDFKVKRLPHNRYETSVYMHKKS

pLDDT: mean 91.89, std 8.75, range [61.78, 98.81]